Protein AF-A0A382T7Q9-F1 (afdb_monomer)

Secondary structure (DSSP, 8-state):
---STT-----SS----TT---S-S--------EEEEEETTEEEEEETTB-EEEEETTSTTGGGSPPEEPTTS-S-BSEEEE-TTT--EEEES-BSSTT-GGGB-TTEEEEPBTTBTT--S--TTS--EEEE-SSSSSEEEEEE-SSSEEEEESSEEEEEEE--TTSSEEEEEEEES---SSTBSEEEETTEEEEEETTEEEEESSSEEEE--TTHHHHHTTB-STTGGG-EEEEETTTTEEEEEE-BTT-SS--EEEEEETTT-BTTB--EEEE--TT---SEEE-SSSSSS-EEE---TT--

pLDDT: mean 87.69, std 15.53, range [29.36, 98.06]

Nearest PDB structures (foldseek):
  8zkk-assembly1_O  TM=8.196E-01  e=1.444E-11  Vibrio cholerae
  7z47-assembly1_G  TM=7.467E-01  e=9.820E-10  Escherichia phage vB_EcoP_SU10
  8zkm-assembly1_E  TM=7.929E-01  e=1.469E-08  Vibrio cholerae
  8ckb-assembly1_F001  TM=6.536E-01  e=1.449E-04  Bacteroides phage crAss001
  7peq-assembly1_AF  TM=6.019E-01  e=7.125E-03  Homo sapiens

Structure (mmCIF, N/CA/C/O backbone):
data_AF-A0A382T7Q9-F1
#
_entry.id   AF-A0A382T7Q9-F1
#
loop_
_atom_site.group_PDB
_atom_site.id
_atom_site.type_symbol
_atom_site.label_atom_id
_atom_site.label_alt_id
_atom_site.label_comp_id
_atom_site.label_asym_id
_atom_site.label_entity_id
_atom_site.label_seq_id
_atom_site.pdbx_PDB_ins_code
_atom_site.Cartn_x
_atom_site.Cartn_y
_atom_site.Cartn_z
_atom_site.occupancy
_atom_site.B_iso_or_equiv
_atom_site.auth_seq_id
_atom_site.auth_comp_id
_atom_site.auth_asym_id
_atom_site.auth_atom_id
_atom_site.pdbx_PDB_model_num
ATOM 1 N N . ALA A 1 1 ? -19.506 -16.195 6.759 1.00 44.28 1 ALA A N 1
ATOM 2 C CA . ALA A 1 1 ? -20.282 -17.072 5.857 1.00 44.28 1 ALA A CA 1
ATOM 3 C C . ALA A 1 1 ? -20.280 -18.499 6.410 1.00 44.28 1 ALA A C 1
ATOM 5 O O . ALA A 1 1 ? -19.303 -18.889 7.040 1.00 44.28 1 ALA A O 1
ATOM 6 N N . ALA A 1 2 ? -21.377 -19.249 6.265 1.00 29.36 2 ALA A N 1
ATOM 7 C CA . ALA A 1 2 ? -21.451 -20.651 6.687 1.00 29.36 2 ALA A CA 1
ATOM 8 C C . ALA A 1 2 ? -20.834 -21.541 5.597 1.00 29.36 2 ALA A C 1
ATOM 10 O O . ALA A 1 2 ? -21.208 -21.422 4.436 1.00 29.36 2 ALA A O 1
ATOM 11 N N . HIS A 1 3 ? -19.886 -22.406 5.957 1.00 46.94 3 HIS A N 1
ATOM 12 C CA . HIS A 1 3 ? -19.124 -23.218 5.003 1.00 46.94 3 HIS A CA 1
ATOM 13 C C . HIS A 1 3 ? -19.238 -24.710 5.338 1.00 46.94 3 HIS A C 1
ATOM 15 O O . HIS A 1 3 ? -18.299 -25.326 5.841 1.00 46.94 3 HIS A O 1
ATOM 21 N N . SER A 1 4 ? -20.412 -25.278 5.078 1.00 48.84 4 SER A N 1
ATOM 22 C CA . SER A 1 4 ? -20.582 -26.718 4.869 1.00 48.84 4 SER A CA 1
ATOM 23 C C . SER A 1 4 ? -20.385 -27.051 3.387 1.00 48.84 4 SER A C 1
ATOM 25 O O . SER A 1 4 ? -20.583 -26.182 2.536 1.00 48.84 4 SER A O 1
ATOM 27 N N . ASP A 1 5 ? -20.036 -28.299 3.067 1.00 32.56 5 ASP A N 1
ATOM 28 C CA . ASP A 1 5 ? -20.041 -28.788 1.683 1.00 32.56 5 ASP A CA 1
ATOM 29 C C . ASP A 1 5 ? -21.390 -28.473 1.014 1.00 32.56 5 ASP A C 1
ATOM 31 O O . ASP A 1 5 ? -22.455 -28.773 1.558 1.00 32.56 5 ASP A O 1
ATOM 35 N N . GLY A 1 6 ? -21.343 -27.803 -0.142 1.00 44.28 6 GLY A N 1
ATOM 36 C CA . GLY A 1 6 ? -22.526 -27.336 -0.875 1.00 44.28 6 GLY A CA 1
ATOM 37 C C . GLY A 1 6 ? -23.099 -25.981 -0.433 1.00 44.28 6 GLY A C 1
ATOM 38 O O . GLY A 1 6 ? -24.143 -25.582 -0.947 1.00 44.28 6 GLY A O 1
ATOM 39 N N . ALA A 1 7 ? -22.452 -25.256 0.487 1.00 39.00 7 ALA A N 1
ATOM 40 C CA . ALA A 1 7 ? -22.864 -23.900 0.842 1.00 39.00 7 ALA A CA 1
ATOM 41 C C . ALA A 1 7 ? -22.547 -22.898 -0.281 1.00 39.00 7 ALA A C 1
ATOM 43 O O . ALA A 1 7 ? -21.470 -22.921 -0.877 1.00 39.00 7 ALA A O 1
ATOM 44 N N . THR A 1 8 ? -23.497 -22.002 -0.549 1.00 44.91 8 THR A N 1
ATOM 45 C CA . THR A 1 8 ? -23.419 -20.986 -1.599 1.00 44.91 8 THR A CA 1
ATOM 46 C C . THR A 1 8 ? -22.210 -20.076 -1.394 1.00 44.91 8 THR A C 1
ATOM 48 O O . THR A 1 8 ? -22.192 -19.238 -0.493 1.00 44.91 8 THR A O 1
ATOM 51 N N . VAL A 1 9 ? -21.209 -20.217 -2.261 1.00 48.09 9 VAL A N 1
ATOM 52 C CA . VAL A 1 9 ? -20.194 -19.186 -2.481 1.00 48.09 9 VAL A CA 1
ATOM 53 C C . VAL A 1 9 ? -20.897 -18.061 -3.231 1.00 48.09 9 VAL A C 1
ATOM 55 O O . VAL A 1 9 ? -21.366 -18.266 -4.351 1.00 48.09 9 VAL A O 1
ATOM 58 N N . THR A 1 10 ? -21.027 -16.887 -2.617 1.00 45.25 10 THR A N 1
ATOM 59 C CA . THR A 1 10 ? -21.463 -15.683 -3.329 1.00 45.25 10 THR A CA 1
ATOM 60 C C . THR A 1 10 ? -20.382 -15.312 -4.334 1.00 45.25 10 THR A C 1
ATOM 62 O O . THR A 1 10 ? -19.413 -14.634 -4.006 1.00 45.25 10 THR A O 1
ATOM 65 N N . ASN A 1 11 ? -20.532 -15.819 -5.556 1.00 44.81 11 ASN A N 1
ATOM 66 C CA . ASN A 1 11 ? -19.873 -15.268 -6.724 1.00 44.81 11 ASN A CA 1
ATOM 67 C C . ASN A 1 11 ? -20.427 -13.847 -6.929 1.00 44.81 11 ASN A C 1
ATOM 69 O O . ASN A 1 11 ? -21.638 -13.640 -6.870 1.00 44.81 11 ASN A O 1
ATOM 73 N N . PHE A 1 12 ? -19.539 -12.875 -7.120 1.00 43.50 12 PHE A N 1
ATOM 74 C CA . PHE A 1 12 ? -19.863 -11.460 -7.325 1.00 43.50 12 PHE A CA 1
ATOM 75 C C . PHE A 1 12 ? -20.752 -11.219 -8.557 1.00 43.50 12 PHE A C 1
ATOM 77 O O . PHE A 1 12 ? -21.419 -10.186 -8.646 1.00 43.50 12 PHE A O 1
ATOM 84 N N . SER A 1 13 ? -20.797 -12.164 -9.502 1.00 48.62 13 SER A N 1
ATOM 85 C CA . SER A 1 13 ? -21.847 -12.195 -10.508 1.00 48.62 13 SER A CA 1
ATOM 86 C C . SER A 1 13 ? -23.112 -12.764 -9.868 1.00 48.62 13 SER A C 1
ATOM 88 O O . SER A 1 13 ? -23.306 -13.983 -9.821 1.00 48.62 13 SER A O 1
ATOM 90 N N . ASP A 1 14 ? -23.983 -11.884 -9.376 1.00 43.22 14 ASP A N 1
ATOM 91 C CA . ASP A 1 14 ? -25.366 -12.261 -9.112 1.00 43.22 14 ASP A CA 1
ATOM 92 C C . ASP A 1 14 ? -25.894 -13.040 -10.322 1.00 43.22 14 ASP A C 1
ATOM 94 O O . ASP A 1 14 ? -25.779 -12.608 -11.470 1.00 43.22 14 ASP A O 1
ATOM 98 N N . TYR A 1 15 ? -26.418 -14.226 -10.039 1.00 46.62 15 TYR A N 1
ATOM 99 C CA . TYR A 1 15 ? -27.032 -15.142 -10.984 1.00 46.62 15 TYR A CA 1
ATOM 100 C C . TYR A 1 15 ? -27.870 -14.404 -12.047 1.00 46.62 15 TYR A C 1
ATOM 102 O O . TYR A 1 15 ? -28.979 -13.944 -11.777 1.00 46.62 15 TYR A O 1
ATOM 110 N N . ALA A 1 16 ? -27.364 -14.338 -13.281 1.00 44.78 16 ALA A N 1
ATOM 111 C CA . ALA A 1 16 ? -28.186 -14.100 -14.458 1.00 44.78 16 ALA A CA 1
ATOM 112 C C . ALA A 1 16 ? -28.647 -15.470 -14.967 1.00 44.78 16 ALA A C 1
ATOM 114 O O . ALA A 1 16 ? -27.844 -16.272 -15.448 1.00 44.78 16 ALA A O 1
ATOM 115 N N . ALA A 1 17 ? -29.940 -15.771 -14.830 1.00 40.62 17 ALA A N 1
ATOM 116 C CA . ALA A 1 17 ? -30.518 -16.954 -15.457 1.00 40.62 17 ALA A CA 1
ATOM 117 C C . ALA A 1 17 ? -30.229 -16.945 -16.970 1.00 40.62 17 ALA A C 1
ATOM 119 O O . ALA A 1 17 ? -30.165 -15.882 -17.594 1.00 40.62 17 ALA A O 1
ATOM 120 N N . TRP A 1 18 ? -30.087 -18.132 -17.569 1.00 34.03 18 TRP A N 1
ATOM 121 C CA . TRP A 1 18 ? -29.866 -18.284 -19.009 1.00 34.03 18 TRP A CA 1
ATOM 122 C C . TRP A 1 18 ? -30.939 -17.509 -19.798 1.00 34.03 18 TRP A C 1
ATOM 124 O O . TRP A 1 18 ? -32.122 -17.843 -19.741 1.00 34.03 18 TRP A O 1
ATOM 134 N N . GLY A 1 19 ? -30.525 -16.444 -20.496 1.00 43.88 19 GLY A N 1
ATOM 135 C CA . GLY A 1 19 ? -31.406 -15.596 -21.308 1.00 43.88 19 GLY A CA 1
ATOM 136 C C . GLY A 1 19 ? -31.935 -14.308 -20.654 1.00 43.88 19 GLY A C 1
ATOM 137 O O . GLY A 1 19 ? -32.853 -13.710 -21.212 1.00 43.88 19 GLY A O 1
ATOM 138 N N . GLN A 1 20 ? -31.400 -13.854 -19.515 1.00 42.19 20 GLN A N 1
ATOM 139 C CA . GLN A 1 20 ? -31.709 -12.530 -18.943 1.00 42.19 20 GLN A CA 1
ATOM 140 C C . GLN A 1 20 ? -30.508 -11.578 -19.040 1.00 42.19 20 GLN A C 1
ATOM 142 O O . GLN A 1 20 ? -29.376 -11.970 -18.770 1.00 42.19 20 GLN A O 1
ATOM 147 N N . ALA A 1 21 ? -30.757 -10.319 -19.410 1.00 43.06 21 ALA A N 1
ATOM 148 C CA . ALA A 1 21 ? -29.753 -9.262 -19.319 1.00 43.06 21 ALA A CA 1
ATOM 149 C C . ALA A 1 21 ? -29.542 -8.885 -17.843 1.00 43.06 21 ALA A C 1
ATOM 151 O O . ALA A 1 21 ? -30.516 -8.679 -17.119 1.00 43.06 21 ALA A O 1
ATOM 152 N N . ALA A 1 22 ? -28.285 -8.801 -17.402 1.00 48.88 22 ALA A N 1
ATOM 153 C CA . ALA A 1 22 ? -27.948 -8.375 -16.047 1.00 48.88 22 ALA A CA 1
ATOM 154 C C . ALA A 1 22 ? -28.499 -6.962 -15.782 1.00 48.88 22 ALA A C 1
ATOM 156 O O . ALA A 1 22 ? -28.277 -6.042 -16.569 1.00 48.88 22 ALA A O 1
ATOM 157 N N . THR A 1 23 ? -29.222 -6.784 -14.676 1.00 50.00 23 THR A N 1
ATOM 158 C CA . THR A 1 23 ? -29.938 -5.541 -14.332 1.00 50.00 23 THR A CA 1
ATOM 159 C C . THR A 1 23 ? -29.019 -4.388 -13.914 1.00 50.00 23 THR A C 1
ATOM 161 O O . THR A 1 23 ? -29.495 -3.276 -13.702 1.00 50.00 23 THR A O 1
ATOM 164 N N . THR A 1 24 ? -27.711 -4.628 -13.802 1.00 47.66 24 THR A N 1
ATOM 165 C CA . THR A 1 24 ? -26.704 -3.621 -13.454 1.00 47.66 24 THR A CA 1
ATOM 166 C C . THR A 1 24 ? -25.466 -3.809 -14.326 1.00 47.66 24 THR A C 1
ATOM 168 O O . THR A 1 24 ? -24.663 -4.706 -14.083 1.00 47.66 24 THR A O 1
ATOM 171 N N . THR A 1 25 ? -25.296 -2.956 -15.332 1.00 41.12 25 THR A N 1
ATOM 172 C CA . THR A 1 25 ? -24.109 -2.905 -16.207 1.00 41.12 25 THR A CA 1
ATOM 173 C C . THR A 1 25 ? -22.884 -2.271 -15.533 1.00 41.12 25 THR A C 1
ATOM 175 O O . THR A 1 25 ? -21.859 -2.109 -16.183 1.00 41.12 25 THR A O 1
ATOM 178 N N . ASP A 1 26 ? -22.996 -1.906 -14.252 1.00 39.47 26 ASP A N 1
ATOM 179 C CA . ASP A 1 26 ? -22.079 -0.998 -13.551 1.00 39.47 26 ASP A CA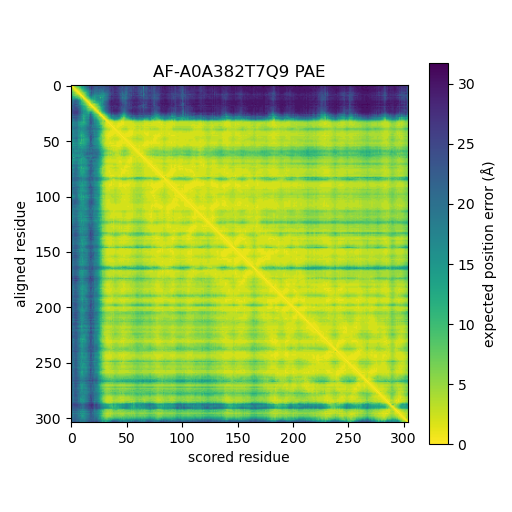 1
ATOM 180 C C . ASP A 1 26 ? -21.598 -1.576 -12.207 1.00 39.47 26 ASP A C 1
ATOM 182 O O . ASP A 1 26 ? -21.438 -0.873 -11.213 1.00 39.47 26 ASP A O 1
ATOM 186 N N . LYS A 1 27 ? -21.414 -2.901 -12.139 1.00 41.38 27 LYS A N 1
ATOM 187 C CA . LYS A 1 27 ? -20.666 -3.513 -11.036 1.00 41.38 27 LYS A CA 1
ATOM 188 C C . LYS A 1 27 ? -19.212 -3.638 -11.472 1.00 41.38 27 LYS A C 1
ATOM 190 O O . LYS A 1 27 ? -18.866 -4.543 -12.229 1.00 41.38 27 LYS A O 1
ATOM 195 N N . VAL A 1 28 ? -18.372 -2.715 -11.005 1.00 49.47 28 VAL A N 1
ATOM 196 C CA . VAL A 1 28 ? -16.916 -2.887 -11.040 1.00 49.47 28 VAL A CA 1
ATOM 197 C C . VAL A 1 28 ? -16.616 -4.130 -10.208 1.00 49.47 28 VAL A C 1
ATOM 199 O O . VAL A 1 28 ? -16.862 -4.134 -9.004 1.00 49.47 28 VAL A O 1
ATOM 202 N N . ALA A 1 29 ? -16.162 -5.208 -10.849 1.00 50.97 29 ALA A N 1
ATOM 203 C CA . ALA A 1 29 ? -15.668 -6.366 -10.121 1.00 50.97 29 ALA A CA 1
ATOM 204 C C . ALA A 1 29 ? -14.449 -5.907 -9.320 1.00 50.97 29 ALA A C 1
ATOM 206 O O . ALA A 1 29 ? -13.444 -5.472 -9.889 1.00 50.97 29 ALA A O 1
ATOM 207 N N . GLU A 1 30 ? -14.577 -5.926 -8.000 1.00 60.66 30 GLU A N 1
ATOM 208 C CA . GLU A 1 30 ? -13.489 -5.532 -7.124 1.00 60.66 30 GLU A CA 1
ATOM 209 C C . GLU A 1 30 ? -12.360 -6.557 -7.257 1.00 60.66 30 GLU A C 1
ATOM 211 O O . GLU A 1 30 ? -12.617 -7.763 -7.357 1.00 60.66 30 GLU A O 1
ATOM 216 N N . PRO A 1 31 ? -11.101 -6.104 -7.308 1.00 63.09 31 PRO A N 1
ATOM 217 C CA . PRO A 1 31 ? -9.982 -7.019 -7.416 1.00 63.09 31 PRO A CA 1
ATOM 218 C C . PRO A 1 31 ? -9.975 -7.894 -6.153 1.00 63.09 31 PRO A C 1
ATOM 220 O O . PRO A 1 31 ? -10.099 -7.378 -5.043 1.00 63.09 31 PRO A O 1
ATOM 223 N N . GLY A 1 32 ? -9.844 -9.216 -6.311 1.00 73.00 32 GLY A N 1
ATOM 224 C CA . GLY A 1 32 ? -9.833 -10.197 -5.214 1.00 73.00 32 GLY A CA 1
ATOM 225 C C . GLY A 1 32 ? -8.567 -10.134 -4.351 1.00 73.00 32 GLY A C 1
ATOM 226 O O . GLY A 1 32 ? -7.920 -11.152 -4.115 1.00 73.00 32 GLY A O 1
ATOM 227 N N . LEU A 1 33 ? -8.171 -8.931 -3.939 1.00 85.50 33 LEU A N 1
ATOM 228 C CA . LEU A 1 33 ? -6.966 -8.646 -3.180 1.00 85.50 33 LEU A CA 1
ATOM 229 C C . LEU A 1 33 ? -7.197 -8.889 -1.697 1.00 85.50 33 LEU A C 1
ATOM 231 O O . LEU A 1 33 ? -8.252 -8.585 -1.139 1.00 85.50 33 LEU A O 1
ATOM 235 N N . TRP A 1 34 ? -6.139 -9.358 -1.055 1.00 91.25 34 TRP A N 1
ATOM 236 C CA . TRP A 1 34 ? -6.074 -9.537 0.382 1.00 91.25 34 TRP A CA 1
ATOM 237 C C . TRP A 1 34 ? -4.933 -8.698 0.943 1.00 91.25 34 TRP A C 1
ATOM 239 O O . TRP A 1 34 ? -3.918 -8.490 0.277 1.00 91.25 34 TRP A O 1
ATOM 249 N N . SER A 1 35 ? -5.104 -8.208 2.164 1.00 93.19 35 SER A N 1
ATOM 250 C CA . SER A 1 35 ? -3.989 -7.779 3.006 1.00 93.19 35 SER A CA 1
ATOM 251 C C . SER A 1 35 ? -3.873 -8.763 4.158 1.00 93.19 35 SER A C 1
ATOM 253 O O . SER A 1 35 ? -4.889 -9.197 4.702 1.00 93.19 35 SER A O 1
ATOM 255 N N . LEU A 1 36 ? -2.647 -9.160 4.479 1.00 93.75 36 LEU A N 1
ATOM 256 C CA . LEU A 1 36 ? -2.342 -10.116 5.533 1.00 93.75 36 LEU A CA 1
ATOM 257 C C . LEU A 1 36 ? -1.244 -9.521 6.403 1.00 93.75 36 LEU A C 1
ATOM 259 O O . LEU A 1 36 ? -0.246 -9.021 5.880 1.00 93.75 36 LEU A O 1
ATOM 263 N N . ASP A 1 37 ? -1.430 -9.596 7.713 1.00 94.81 37 ASP A N 1
ATOM 264 C CA . ASP A 1 37 ? -0.450 -9.145 8.695 1.00 94.81 37 ASP A CA 1
ATOM 265 C C . ASP A 1 37 ? -0.582 -9.963 9.984 1.00 94.81 37 ASP A C 1
ATOM 267 O O . ASP A 1 37 ? -1.602 -10.614 10.205 1.00 94.81 37 ASP A O 1
ATOM 271 N N . ASN A 1 38 ? 0.436 -9.944 10.838 1.00 93.12 38 ASN A N 1
ATOM 272 C CA . ASN A 1 38 ? 0.449 -10.719 12.076 1.00 93.12 38 ASN A CA 1
ATOM 273 C C . ASN A 1 38 ? 0.388 -9.804 13.301 1.00 93.12 38 ASN A C 1
ATOM 275 O O . ASN A 1 38 ? 1.217 -8.911 13.473 1.00 93.12 38 ASN A O 1
ATOM 279 N N . LEU A 1 39 ? -0.533 -10.102 14.217 1.00 92.94 39 LEU A N 1
ATOM 280 C CA . LEU A 1 39 ? -0.550 -9.555 15.569 1.00 92.94 39 LEU A CA 1
ATOM 281 C C . LEU A 1 39 ? -0.055 -10.632 16.542 1.00 92.94 39 LEU A C 1
ATOM 283 O O . LEU A 1 39 ? -0.828 -11.398 17.114 1.00 92.94 39 LEU A O 1
ATOM 287 N N . GLY A 1 40 ? 1.266 -10.719 16.715 1.00 91.06 40 GLY A N 1
ATOM 288 C CA . GLY A 1 40 ? 1.870 -11.840 17.439 1.00 91.06 40 GLY A CA 1
ATOM 289 C C . GLY A 1 40 ? 1.720 -13.144 16.652 1.00 91.06 40 GLY A C 1
ATOM 290 O O . GLY A 1 40 ? 2.233 -13.240 15.540 1.00 91.06 40 GLY A O 1
ATOM 291 N N . SER A 1 41 ? 1.051 -14.138 17.236 1.00 91.44 41 SER A N 1
ATOM 292 C CA . SER A 1 41 ? 0.711 -15.428 16.613 1.00 91.44 41 SER A CA 1
ATOM 293 C C . SER A 1 41 ? -0.647 -15.426 15.901 1.00 91.44 41 SER A C 1
ATOM 295 O O . SER A 1 41 ? -0.958 -16.373 15.178 1.00 91.44 41 SER A O 1
ATOM 297 N N . THR A 1 42 ? -1.442 -14.365 16.056 1.00 93.44 42 THR A N 1
ATOM 298 C CA . THR A 1 42 ? -2.728 -14.219 15.372 1.00 93.44 42 THR A CA 1
ATOM 299 C C . THR A 1 42 ? -2.516 -13.634 13.981 1.00 93.44 42 THR A C 1
ATOM 301 O O . THR A 1 42 ? -2.010 -12.518 13.835 1.00 93.44 42 THR A O 1
ATOM 304 N N . LEU A 1 43 ? -2.941 -14.366 12.954 1.00 94.88 43 LEU A N 1
ATOM 305 C CA . LEU A 1 43 ? -3.049 -13.850 11.596 1.00 94.88 43 LEU A CA 1
ATOM 306 C C . LEU A 1 43 ? -4.254 -12.917 11.513 1.00 94.88 43 LEU A C 1
ATOM 308 O O . LEU A 1 43 ? -5.367 -13.309 11.856 1.00 94.88 43 LEU A O 1
ATOM 312 N N . ILE A 1 44 ? -4.039 -11.724 10.978 1.00 96.69 44 ILE A N 1
ATOM 313 C CA . ILE A 1 44 ? -5.084 -10.790 10.585 1.00 96.69 44 ILE A CA 1
ATOM 314 C C . ILE A 1 44 ? -5.172 -10.811 9.057 1.00 96.69 44 ILE A C 1
ATOM 316 O O . ILE A 1 44 ? -4.155 -10.729 8.366 1.00 96.69 44 ILE A O 1
ATOM 320 N N . ALA A 1 45 ? -6.383 -10.934 8.518 1.00 95.81 45 ALA A N 1
ATOM 321 C CA . ALA A 1 45 ? -6.630 -11.021 7.082 1.00 95.81 45 ALA A CA 1
ATOM 322 C C . ALA A 1 45 ? -7.793 -10.109 6.676 1.00 95.81 45 ALA A C 1
ATOM 324 O O . ALA A 1 45 ? -8.921 -10.300 7.120 1.00 95.81 45 ALA A O 1
ATOM 325 N N . LEU A 1 46 ? -7.535 -9.134 5.807 1.00 95.44 46 LEU A N 1
ATOM 326 C CA . LEU A 1 46 ? -8.550 -8.243 5.249 1.00 95.44 46 LEU A CA 1
ATOM 327 C C . LEU A 1 46 ? -8.796 -8.591 3.786 1.00 95.44 46 LEU A C 1
ATOM 329 O O . LEU A 1 46 ? -7.860 -8.645 2.986 1.00 95.44 46 LEU A O 1
ATOM 333 N N . ILE A 1 47 ? -10.070 -8.730 3.436 1.00 91.25 47 ILE A N 1
ATOM 334 C CA . ILE A 1 47 ? -10.527 -8.747 2.047 1.00 91.25 47 ILE A CA 1
ATOM 335 C C . ILE A 1 47 ? -10.669 -7.297 1.587 1.00 91.25 47 ILE A C 1
ATOM 337 O O . ILE A 1 47 ? -11.260 -6.488 2.299 1.00 91.25 47 ILE A O 1
ATOM 341 N N . PHE A 1 48 ? -10.136 -6.954 0.415 1.00 91.44 48 PHE A N 1
ATOM 342 C CA . PHE A 1 48 ? -10.288 -5.613 -0.152 1.00 91.44 48 PHE A CA 1
ATOM 343 C C . PHE A 1 48 ? -11.769 -5.214 -0.246 1.00 91.44 48 PHE A C 1
ATOM 345 O O . PHE A 1 48 ? -12.579 -5.991 -0.742 1.00 91.44 48 PHE A O 1
ATOM 352 N N . ASN A 1 49 ? -12.108 -4.022 0.259 1.00 91.81 49 ASN A N 1
ATOM 353 C CA . ASN A 1 49 ? -13.481 -3.519 0.414 1.00 91.81 49 ASN A CA 1
ATOM 354 C C . ASN A 1 49 ? -14.411 -4.422 1.247 1.00 91.81 49 ASN A C 1
ATOM 356 O O . ASN A 1 49 ? -15.631 -4.289 1.205 1.00 91.81 49 ASN A O 1
ATOM 360 N N . GLY A 1 50 ? -13.839 -5.310 2.060 1.00 91.62 50 GLY A N 1
ATOM 361 C CA . GLY A 1 50 ? -14.570 -6.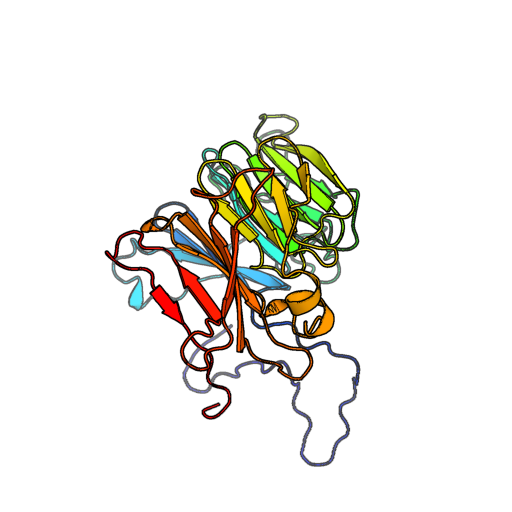250 2.896 1.00 91.62 50 GLY A CA 1
ATOM 362 C C . GLY A 1 50 ? -14.197 -6.158 4.370 1.00 91.62 50 GLY A C 1
ATOM 363 O O . GLY A 1 50 ? -13.572 -5.201 4.832 1.00 91.62 50 GLY A O 1
ATOM 364 N N . ALA A 1 51 ? -14.617 -7.183 5.110 1.00 92.56 51 ALA A N 1
ATOM 365 C CA . ALA A 1 51 ? -14.370 -7.302 6.538 1.00 92.56 51 ALA A CA 1
ATOM 366 C C . ALA A 1 51 ? -12.972 -7.861 6.828 1.00 92.56 51 ALA A C 1
ATOM 368 O O . ALA A 1 51 ? -12.369 -8.561 6.006 1.00 92.56 51 ALA A O 1
ATOM 369 N N . VAL A 1 52 ? -12.495 -7.587 8.040 1.00 95.69 52 VAL A N 1
ATOM 370 C CA . VAL A 1 52 ? -11.249 -8.131 8.575 1.00 95.69 52 VAL A CA 1
ATOM 371 C C . VAL A 1 52 ? -11.512 -9.366 9.442 1.00 95.69 52 VAL A C 1
ATOM 373 O O . VAL A 1 52 ? -12.472 -9.428 10.214 1.00 95.69 52 VAL A O 1
ATOM 376 N N . PHE A 1 53 ? -10.650 -10.365 9.291 1.00 95.88 53 PHE A N 1
ATOM 377 C CA . PHE A 1 53 ? -10.710 -11.658 9.953 1.00 95.88 53 PHE A CA 1
ATOM 378 C C . PHE A 1 53 ? -9.471 -11.876 10.819 1.00 95.88 53 PHE A C 1
ATOM 380 O O . PHE A 1 53 ? -8.395 -11.370 10.505 1.00 95.88 53 PHE A O 1
ATOM 387 N N . GLU A 1 54 ? -9.619 -12.682 11.861 1.00 95.25 54 GLU A N 1
ATOM 388 C CA . GLU A 1 54 ? -8.535 -13.179 12.702 1.00 95.25 54 GLU A CA 1
ATOM 389 C C . GLU A 1 54 ? -8.476 -14.710 12.677 1.00 95.25 54 GLU A C 1
ATOM 391 O O . GLU A 1 54 ? -9.502 -15.391 12.573 1.00 95.25 54 GLU A O 1
ATOM 396 N N . TRP A 1 55 ? -7.266 -15.255 12.774 1.00 95.12 55 TRP A N 1
ATOM 397 C CA . TRP A 1 55 ? -7.010 -16.680 12.947 1.00 95.12 55 TRP A CA 1
ATOM 398 C C . TRP A 1 55 ? -5.845 -16.889 13.912 1.00 95.12 55 TRP A C 1
ATOM 400 O O . TRP A 1 55 ? -4.732 -16.433 13.660 1.00 95.12 55 TRP A O 1
ATOM 410 N N . ASP A 1 56 ? -6.112 -17.573 15.020 1.00 92.88 56 ASP A N 1
ATOM 411 C CA . ASP A 1 56 ? -5.130 -17.837 16.070 1.00 92.88 56 ASP A CA 1
ATOM 412 C C . ASP A 1 56 ? -4.350 -19.128 15.775 1.00 92.88 56 ASP A C 1
ATOM 414 O O . ASP A 1 56 ? -4.907 -20.233 15.793 1.00 92.88 56 ASP A O 1
ATOM 418 N N . ALA A 1 57 ? -3.051 -18.978 15.505 1.00 90.62 57 ALA A N 1
ATOM 419 C CA . ALA A 1 57 ? -2.155 -20.090 15.211 1.00 90.62 57 ALA A CA 1
ATOM 420 C C . ALA A 1 57 ? -1.734 -20.892 16.458 1.00 90.62 57 ALA A C 1
ATOM 422 O O . ALA A 1 57 ? -1.255 -22.018 16.309 1.00 90.62 57 ALA A O 1
ATOM 423 N N . ASP A 1 58 ? -1.913 -20.353 17.671 1.00 93.50 58 ASP A N 1
ATOM 424 C CA . ASP A 1 58 ? -1.538 -21.017 18.927 1.00 93.50 58 ASP A CA 1
ATOM 425 C C . ASP A 1 58 ? -2.613 -22.001 19.422 1.00 93.50 58 ASP A C 1
ATOM 427 O O . ASP A 1 58 ? -2.379 -22.784 20.352 1.00 93.50 58 ASP A O 1
ATOM 431 N N . LEU A 1 59 ? -3.794 -22.015 18.793 1.00 90.00 59 LEU A N 1
ATOM 432 C CA . LEU A 1 59 ? -4.835 -22.990 19.102 1.00 90.00 59 LEU A CA 1
ATOM 433 C C . LEU A 1 59 ? -4.350 -24.418 18.821 1.00 90.00 59 LEU A C 1
ATOM 435 O O . LEU A 1 59 ? -3.879 -24.750 17.734 1.00 90.00 59 LEU A O 1
ATOM 439 N N . SER A 1 60 ? -4.576 -25.326 19.777 1.00 92.56 60 SER A N 1
ATOM 440 C CA . SER A 1 60 ? -4.220 -26.752 19.630 1.00 92.56 60 SER A CA 1
ATOM 441 C C . SER A 1 60 ? -4.858 -27.442 18.409 1.00 92.56 60 SER A C 1
ATOM 443 O O . SER A 1 60 ? -4.371 -28.473 17.954 1.00 92.56 60 SER A O 1
ATOM 445 N N . ASN A 1 61 ? -5.936 -26.863 17.881 1.00 88.94 61 ASN A N 1
ATOM 446 C CA . ASN A 1 61 ? -6.698 -27.291 16.713 1.00 88.94 61 ASN A CA 1
ATOM 447 C C . ASN A 1 61 ? -6.782 -26.172 15.652 1.00 88.94 61 ASN A C 1
ATOM 449 O O . ASN A 1 61 ? -7.802 -26.043 14.973 1.00 88.94 61 ASN A O 1
ATOM 453 N N . ALA A 1 62 ? -5.742 -25.337 15.523 1.00 83.88 62 ALA A N 1
ATOM 454 C CA . ALA A 1 62 ? -5.725 -24.189 14.611 1.00 83.88 62 ALA A CA 1
ATOM 455 C C . ALA A 1 62 ? -6.065 -24.569 13.156 1.00 83.88 62 ALA A C 1
ATOM 457 O O . ALA A 1 62 ? -6.828 -23.869 12.500 1.00 83.88 62 ALA A O 1
ATOM 458 N N . VAL A 1 63 ? -5.580 -25.718 12.666 1.00 86.31 63 VAL A N 1
ATOM 459 C CA . VAL A 1 63 ? -5.855 -26.205 11.295 1.00 86.31 63 VAL A CA 1
ATOM 460 C C . VAL A 1 63 ? -7.305 -26.649 11.065 1.00 86.31 63 VAL A C 1
ATOM 462 O O . VAL A 1 63 ? -7.762 -26.665 9.926 1.00 86.31 63 VAL A O 1
ATOM 465 N N . ASP A 1 64 ? -8.036 -26.971 12.135 1.00 86.44 64 ASP A N 1
ATOM 466 C CA . ASP A 1 64 ? -9.459 -27.330 12.090 1.00 86.44 64 ASP A CA 1
ATOM 467 C C . ASP A 1 64 ? -10.367 -26.129 12.414 1.00 86.44 64 ASP A C 1
ATOM 469 O O . ASP A 1 64 ? -11.586 -26.184 12.229 1.00 86.44 64 ASP A O 1
ATOM 473 N N . THR A 1 65 ? -9.781 -25.033 12.905 1.00 83.94 65 THR A N 1
ATOM 474 C CA . THR A 1 65 ? -10.493 -23.821 13.311 1.00 83.94 65 THR A CA 1
ATOM 475 C C . THR A 1 65 ? -10.379 -22.775 12.213 1.00 83.94 65 THR A C 1
ATOM 477 O O . THR A 1 65 ? -9.291 -22.370 11.814 1.00 83.94 65 THR A O 1
ATOM 480 N N . ARG A 1 66 ? -11.522 -22.329 11.693 1.00 84.75 66 ARG A N 1
ATOM 481 C CA . ARG A 1 66 ? -11.568 -21.317 10.632 1.00 84.75 66 ARG A CA 1
ATOM 482 C C . ARG A 1 66 ? -11.322 -19.921 11.199 1.00 84.75 66 ARG A C 1
ATOM 484 O O . ARG A 1 66 ? -11.701 -19.648 12.333 1.00 84.75 66 ARG A O 1
ATOM 491 N N . ALA A 1 67 ? -10.783 -19.039 10.360 1.00 89.44 67 ALA A N 1
ATOM 492 C CA . ALA A 1 67 ? -10.725 -17.612 10.650 1.00 89.44 67 ALA A CA 1
ATOM 493 C C . ALA A 1 67 ? -12.134 -17.036 10.884 1.00 89.44 67 ALA A C 1
ATOM 495 O O . ALA A 1 67 ? -13.096 -17.416 10.203 1.00 89.44 67 ALA A O 1
ATOM 496 N N . THR A 1 68 ? -12.253 -16.103 11.822 1.00 92.00 68 THR A N 1
ATOM 497 C CA . THR A 1 68 ? -13.511 -15.439 12.189 1.00 92.00 68 THR A CA 1
ATOM 498 C C . THR A 1 68 ? -13.413 -13.940 11.973 1.00 92.00 68 THR A C 1
ATOM 500 O O . THR A 1 68 ? -12.330 -13.379 12.047 1.00 92.00 68 THR A O 1
ATOM 503 N N . ILE A 1 69 ? -14.537 -13.276 11.689 1.00 92.31 69 ILE A N 1
ATOM 504 C CA . ILE A 1 69 ? -14.568 -11.809 11.591 1.00 92.31 69 ILE A CA 1
ATOM 505 C C . ILE A 1 69 ? -14.232 -11.223 12.964 1.00 92.31 69 ILE A C 1
ATOM 507 O O . ILE A 1 69 ? -14.795 -11.672 13.965 1.00 92.31 69 ILE A O 1
ATOM 511 N N . ILE A 1 70 ? -13.363 -10.214 12.997 1.00 94.88 70 ILE A N 1
ATOM 512 C CA . ILE A 1 70 ? -13.010 -9.516 14.234 1.00 94.88 70 ILE A CA 1
ATOM 513 C C . ILE A 1 70 ? -14.238 -8.762 14.744 1.00 94.88 70 ILE A C 1
ATOM 515 O O . ILE A 1 70 ? -14.814 -7.918 14.053 1.00 94.88 70 ILE A O 1
ATOM 519 N N . SER A 1 71 ? -14.659 -9.068 15.968 1.00 93.44 71 SER A N 1
ATOM 520 C CA . SER A 1 71 ? -15.829 -8.431 16.573 1.00 93.44 71 SER A CA 1
ATOM 521 C C . SER A 1 71 ? -15.613 -6.927 16.739 1.00 93.44 71 SER A C 1
ATOM 523 O O . SER A 1 71 ? -14.580 -6.498 17.238 1.00 93.44 71 SER A O 1
ATOM 525 N N . GLY A 1 72 ? -16.610 -6.121 16.366 1.00 92.75 72 GLY A N 1
ATOM 526 C CA . GLY A 1 72 ? -16.566 -4.663 16.525 1.00 92.75 72 GLY A CA 1
ATOM 527 C C . GLY A 1 72 ? -15.706 -3.924 15.495 1.00 92.75 72 GLY A C 1
ATOM 528 O O . GLY A 1 72 ? -15.720 -2.694 15.494 1.00 92.75 72 GLY A O 1
ATOM 529 N N . ALA A 1 73 ? -15.004 -4.636 14.608 1.00 96.00 73 ALA A N 1
ATOM 530 C CA . ALA A 1 73 ? -14.253 -4.025 13.520 1.00 96.00 73 ALA A CA 1
ATOM 531 C C . ALA A 1 73 ? -15.176 -3.539 12.383 1.00 96.00 73 ALA A C 1
ATOM 533 O O . ALA A 1 73 ? -16.253 -4.109 12.175 1.00 96.00 73 ALA A O 1
ATOM 534 N N . PRO A 1 74 ? -14.769 -2.502 11.625 1.00 96.44 74 PRO A N 1
ATOM 535 C CA . PRO A 1 74 ? -15.414 -2.128 10.368 1.00 96.44 74 PRO A CA 1
ATOM 536 C C . PRO A 1 74 ? -15.588 -3.301 9.397 1.00 96.44 74 PRO A C 1
ATOM 538 O O . PRO A 1 74 ? -14.758 -4.211 9.335 1.00 96.44 74 PRO A O 1
ATOM 541 N N . THR A 1 75 ? -16.666 -3.260 8.613 1.00 95.19 75 THR A N 1
ATOM 542 C CA . THR A 1 75 ? -17.048 -4.352 7.701 1.00 95.19 75 THR A CA 1
ATOM 543 C C . THR A 1 75 ? -16.681 -4.122 6.236 1.00 95.19 75 THR A C 1
ATOM 545 O O . THR A 1 75 ? -16.822 -5.042 5.431 1.00 95.19 75 THR A O 1
ATOM 548 N N . ALA A 1 76 ? -16.174 -2.935 5.905 1.00 94.69 76 ALA A N 1
ATOM 549 C CA . ALA A 1 76 ? -15.608 -2.577 4.612 1.00 94.69 76 ALA A CA 1
ATOM 550 C C . ALA A 1 76 ? -14.353 -1.715 4.808 1.00 94.69 76 ALA A C 1
ATOM 552 O O . ALA A 1 76 ? -14.391 -0.644 5.425 1.00 94.69 76 ALA A O 1
ATOM 553 N N . SER A 1 77 ? -13.215 -2.193 4.310 1.00 96.19 77 SER A N 1
ATOM 554 C CA . SER A 1 77 ? -11.934 -1.477 4.325 1.00 96.19 77 SER A CA 1
ATOM 555 C C . SER A 1 77 ? -11.085 -1.847 3.112 1.00 96.19 77 SER A C 1
ATOM 557 O O . SER A 1 77 ? -11.081 -2.993 2.669 1.00 96.19 77 SER A O 1
ATOM 559 N N . ARG A 1 78 ? -10.334 -0.889 2.567 1.00 94.56 78 ARG A N 1
ATOM 560 C CA . ARG A 1 78 ? -9.495 -1.093 1.369 1.00 94.56 78 ARG A CA 1
ATOM 561 C C . ARG A 1 78 ? -8.175 -1.777 1.701 1.00 94.56 78 ARG A C 1
ATOM 563 O O . ARG A 1 78 ? -7.678 -2.635 0.964 1.00 94.56 78 ARG A O 1
ATOM 570 N N . ASP A 1 79 ? -7.572 -1.363 2.805 1.00 96.06 79 ASP A N 1
ATOM 571 C CA . ASP A 1 79 ? -6.302 -1.902 3.259 1.00 96.06 79 ASP A CA 1
ATOM 572 C C . ASP A 1 79 ? -6.207 -1.922 4.780 1.00 96.06 79 ASP A C 1
ATOM 574 O O . ASP A 1 79 ? -6.975 -1.256 5.474 1.00 96.06 79 ASP A O 1
ATOM 578 N N . MET A 1 80 ? -5.255 -2.696 5.287 1.00 96.38 80 MET A N 1
ATOM 579 C CA . MET A 1 80 ? -4.951 -2.762 6.706 1.00 96.38 80 MET A CA 1
ATOM 580 C C . MET A 1 80 ? -3.459 -2.909 6.942 1.00 96.38 80 MET A C 1
ATOM 582 O O . MET A 1 80 ? -2.724 -3.365 6.064 1.00 96.38 80 MET A O 1
ATOM 586 N N . LEU A 1 81 ? -3.053 -2.586 8.163 1.00 96.31 81 LEU A N 1
ATOM 587 C CA . LEU A 1 81 ? -1.727 -2.869 8.685 1.00 96.31 81 LEU A CA 1
ATOM 588 C C . LEU A 1 81 ? -1.769 -2.896 10.216 1.00 96.31 81 LEU A C 1
ATOM 590 O O . LEU A 1 81 ? -2.490 -2.107 10.834 1.00 96.31 81 LEU A O 1
ATOM 594 N N . VAL A 1 82 ? -0.979 -3.771 10.832 1.00 96.25 82 VAL A N 1
ATOM 595 C CA . VAL A 1 82 ? -0.746 -3.774 12.278 1.00 96.25 82 VAL A CA 1
ATOM 596 C C . VAL A 1 82 ? 0.414 -2.830 12.583 1.00 96.25 82 VAL A C 1
ATOM 598 O O . VAL A 1 82 ? 1.528 -2.995 12.085 1.00 96.25 82 VAL A O 1
ATOM 601 N N . SER A 1 83 ? 0.171 -1.799 13.392 1.00 94.62 83 SER A N 1
ATOM 602 C CA . SER A 1 83 ? 1.220 -0.853 13.764 1.00 94.62 83 SER A CA 1
ATOM 603 C C . SER A 1 83 ? 2.250 -1.509 14.684 1.00 94.62 83 SER A C 1
ATOM 605 O O . SER A 1 83 ? 1.930 -2.279 15.592 1.00 94.62 83 SER A O 1
ATOM 607 N N . THR A 1 84 ? 3.520 -1.161 14.493 1.00 88.06 84 THR A N 1
ATOM 608 C CA . THR A 1 84 ? 4.602 -1.575 15.390 1.00 88.06 84 THR A CA 1
ATOM 609 C C . THR A 1 84 ? 5.407 -0.353 15.824 1.00 88.06 84 THR A C 1
ATOM 611 O O . THR A 1 84 ? 5.708 0.489 14.973 1.00 88.06 84 THR A O 1
ATOM 614 N N . PRO A 1 85 ? 5.821 -0.252 17.100 1.00 86.19 85 PRO A N 1
ATOM 615 C CA . PRO A 1 85 ? 5.689 -1.259 18.160 1.00 86.19 85 PRO A CA 1
ATOM 616 C C . PRO A 1 85 ? 4.370 -1.196 18.951 1.00 86.19 85 PRO A C 1
ATOM 618 O O . PRO A 1 85 ? 4.177 -2.002 19.852 1.00 86.19 85 PRO A O 1
ATOM 621 N N . ASP A 1 86 ? 3.489 -0.237 18.670 1.00 89.88 86 ASP A N 1
ATOM 622 C CA . ASP A 1 86 ? 2.332 0.081 19.513 1.00 89.88 86 ASP A CA 1
ATOM 623 C C . ASP A 1 86 ? 1.110 -0.839 19.333 1.00 89.88 86 ASP A C 1
ATOM 625 O O . ASP A 1 86 ? 0.209 -0.759 20.163 1.00 89.88 86 ASP A O 1
ATOM 629 N N . ARG A 1 87 ? 1.088 -1.724 18.325 1.00 94.06 87 ARG A N 1
ATOM 630 C CA . ARG A 1 87 ? 0.133 -2.843 18.188 1.00 94.06 87 ARG A CA 1
ATOM 631 C C . ARG A 1 87 ? -1.343 -2.423 18.150 1.00 94.06 87 ARG A C 1
ATOM 633 O O . ARG A 1 87 ? -2.195 -3.016 18.810 1.00 94.06 87 ARG A O 1
ATOM 640 N N . HIS A 1 88 ? -1.645 -1.408 17.346 1.00 96.44 88 HIS A N 1
ATOM 641 C CA . HIS A 1 88 ? -3.002 -1.081 16.902 1.00 96.44 88 HIS A CA 1
ATOM 642 C C . HIS A 1 88 ? -3.251 -1.754 15.548 1.00 96.44 88 HIS A C 1
ATOM 644 O O . HIS A 1 88 ? -2.361 -1.788 14.696 1.00 96.44 88 HIS A O 1
ATOM 650 N N . LEU A 1 89 ? -4.466 -2.241 15.304 1.00 97.31 89 LEU A N 1
ATOM 651 C CA . LEU A 1 89 ? -4.877 -2.608 13.952 1.00 97.31 89 LEU A CA 1
ATOM 652 C C . LEU A 1 89 ? -5.416 -1.359 13.256 1.00 97.31 89 LEU A C 1
ATOM 654 O O . LEU A 1 89 ? -6.390 -0.762 13.713 1.00 97.31 89 LEU A O 1
ATOM 658 N N . VAL A 1 90 ? -4.772 -0.951 12.164 1.00 97.88 90 VAL A N 1
ATOM 659 C CA . VAL A 1 90 ? -5.146 0.230 11.381 1.00 97.88 90 VAL A CA 1
ATOM 660 C C . VAL A 1 90 ? -5.845 -0.216 10.104 1.00 97.88 90 VAL A C 1
ATOM 662 O O . VAL A 1 90 ? -5.306 -1.025 9.352 1.00 97.88 90 VAL A O 1
ATOM 665 N N . LEU A 1 91 ? -7.026 0.339 9.847 1.00 98.06 91 LEU A N 1
ATOM 666 C CA . LEU A 1 91 ? -7.806 0.152 8.628 1.00 98.06 91 LEU A CA 1
ATOM 667 C C . LEU A 1 91 ? -7.838 1.447 7.822 1.00 98.06 91 LEU A C 1
ATOM 669 O O . LEU A 1 91 ? -8.055 2.539 8.360 1.00 98.06 91 LEU A O 1
ATOM 673 N N . PHE A 1 92 ? -7.647 1.308 6.516 1.00 97.75 92 PHE A N 1
ATOM 674 C CA . PHE A 1 92 ? -7.559 2.404 5.562 1.00 97.75 92 PHE A CA 1
ATOM 675 C C . PHE A 1 92 ? -8.699 2.340 4.546 1.00 97.75 92 PHE A C 1
ATOM 677 O O . PHE A 1 92 ? -9.056 1.264 4.061 1.00 97.75 92 PHE A O 1
ATOM 684 N N . GLY A 1 93 ? -9.245 3.506 4.197 1.00 97.00 93 GLY A N 1
ATOM 685 C CA . GLY A 1 93 ? -10.408 3.621 3.321 1.00 97.00 93 GLY A CA 1
ATOM 686 C C . GLY A 1 93 ? -11.615 2.893 3.902 1.00 97.00 93 GLY A C 1
ATOM 687 O O . GLY A 1 93 ? -12.166 2.001 3.261 1.00 97.00 93 GLY A O 1
ATOM 688 N N . THR A 1 94 ? -11.931 3.191 5.161 1.00 97.69 94 THR A N 1
ATOM 689 C CA . THR A 1 94 ? -12.896 2.443 5.975 1.00 97.69 94 THR A CA 1
ATOM 690 C C . THR A 1 94 ? -14.167 3.242 6.259 1.00 97.69 94 THR A C 1
ATOM 692 O O . THR A 1 94 ? -14.268 4.440 6.007 1.00 97.69 94 THR A O 1
ATOM 695 N N . GLU A 1 95 ? -15.158 2.561 6.818 1.00 97.00 95 GLU A N 1
ATOM 696 C CA . GLU A 1 95 ? -16.428 3.122 7.269 1.00 97.00 95 GLU A CA 1
ATOM 697 C C . GLU A 1 95 ? -16.274 4.246 8.311 1.00 97.00 95 GLU A C 1
ATOM 699 O O . GLU A 1 95 ? -15.567 4.128 9.327 1.00 97.00 95 GLU A O 1
ATOM 704 N N . THR A 1 96 ? -17.026 5.329 8.105 1.00 96.62 96 THR A N 1
ATOM 705 C CA . THR A 1 96 ? -17.197 6.381 9.119 1.00 96.62 96 THR A CA 1
ATOM 706 C C . THR A 1 96 ? -18.112 5.925 10.260 1.00 96.62 96 THR A C 1
ATOM 708 O O . THR A 1 96 ? -17.900 6.336 11.404 1.00 96.62 96 THR A O 1
ATOM 711 N N . THR A 1 97 ? -19.047 5.005 9.991 1.00 96.50 97 THR A N 1
ATOM 712 C CA . THR A 1 97 ? -19.886 4.325 10.990 1.00 96.50 97 THR A CA 1
ATOM 713 C C . THR A 1 97 ? -19.637 2.819 10.939 1.00 96.50 97 THR A C 1
ATOM 715 O O . THR A 1 97 ? -19.902 2.183 9.928 1.00 96.50 97 THR A O 1
ATOM 718 N N . ILE A 1 98 ? -19.130 2.245 12.034 1.00 95.44 98 ILE A N 1
ATOM 719 C CA . ILE A 1 98 ? -18.768 0.820 12.112 1.00 95.44 98 ILE A CA 1
ATOM 720 C C . ILE A 1 98 ? -19.989 -0.064 11.820 1.00 95.44 98 ILE A C 1
ATOM 722 O O . ILE A 1 98 ? -21.028 0.085 12.465 1.00 95.44 98 ILE A O 1
ATOM 726 N N . GLY A 1 99 ? -19.832 -1.011 10.896 1.00 93.62 99 GLY A N 1
ATOM 727 C CA . GLY A 1 99 ? -20.859 -1.980 10.515 1.00 93.62 99 GLY A CA 1
ATOM 728 C C . GLY A 1 99 ? -21.836 -1.467 9.455 1.00 93.62 99 GLY A C 1
ATOM 729 O O . GLY A 1 99 ? -22.788 -2.174 9.123 1.00 93.62 99 GLY A O 1
ATOM 730 N N . ASP A 1 100 ? -21.624 -0.255 8.932 1.00 94.81 100 ASP A N 1
ATOM 731 C CA . ASP A 1 100 ? -22.397 0.310 7.827 1.00 94.81 100 ASP A CA 1
ATOM 732 C C . ASP A 1 100 ? -21.497 0.564 6.613 1.00 94.81 100 ASP A C 1
ATOM 734 O O . ASP A 1 100 ? -20.890 1.631 6.458 1.00 94.81 100 ASP A O 1
ATOM 738 N N . THR A 1 101 ? -21.464 -0.426 5.721 1.00 92.56 101 THR A N 1
ATOM 739 C CA . THR A 1 101 ? -20.679 -0.418 4.476 1.00 92.56 101 THR A CA 1
ATOM 740 C C . THR A 1 101 ? -21.035 0.741 3.545 1.00 92.56 101 THR A C 1
ATOM 742 O O . THR A 1 101 ? -20.201 1.169 2.753 1.00 92.56 101 THR A O 1
ATOM 745 N N . THR A 1 102 ? -22.237 1.320 3.661 1.00 93.94 102 THR A N 1
ATOM 746 C CA . THR A 1 102 ? -22.642 2.473 2.839 1.00 93.94 102 THR A CA 1
ATOM 747 C C . THR A 1 102 ? -21.935 3.766 3.246 1.00 93.94 102 THR A C 1
ATOM 749 O O . THR A 1 102 ? -21.955 4.748 2.505 1.00 93.94 102 THR A O 1
ATOM 752 N N . THR A 1 103 ? -21.284 3.764 4.412 1.00 96.62 103 THR A N 1
ATOM 753 C CA . THR A 1 103 ? -20.556 4.910 4.965 1.00 96.62 103 THR A CA 1
ATOM 754 C C . THR A 1 103 ? -19.044 4.828 4.752 1.00 96.62 103 THR A C 1
ATOM 756 O O . THR A 1 103 ? -18.300 5.597 5.376 1.00 96.62 103 THR A O 1
ATOM 759 N N . GLN A 1 104 ? -18.582 3.892 3.912 1.00 96.12 104 GLN A N 1
ATOM 760 C CA . GLN A 1 104 ? -17.180 3.772 3.524 1.00 96.12 104 GLN A CA 1
ATOM 761 C C . GLN A 1 104 ? -16.710 5.059 2.836 1.00 96.12 104 GLN A C 1
ATOM 763 O O . GLN A 1 104 ? -17.274 5.497 1.835 1.00 96.12 104 GLN A O 1
ATOM 768 N N . ASP A 1 105 ? -15.665 5.667 3.393 1.00 97.00 105 ASP A N 1
ATOM 769 C CA . ASP A 1 105 ? -14.966 6.800 2.795 1.00 97.00 105 ASP A CA 1
ATOM 770 C C . ASP A 1 105 ? -13.537 6.351 2.489 1.00 97.00 105 ASP A C 1
ATOM 772 O O . ASP A 1 105 ? -12.761 6.024 3.389 1.00 97.00 105 ASP A O 1
ATOM 776 N N . ASP A 1 106 ? -13.185 6.343 1.203 1.00 96.06 106 ASP A N 1
ATOM 777 C CA . ASP A 1 106 ? -11.896 5.863 0.700 1.00 96.06 106 ASP A CA 1
ATOM 778 C C . ASP A 1 106 ? -10.685 6.628 1.274 1.00 96.06 106 ASP A C 1
ATOM 780 O O . ASP A 1 106 ? -9.549 6.162 1.154 1.00 96.06 106 ASP A O 1
ATOM 784 N N . MET A 1 107 ? -10.909 7.780 1.914 1.00 97.50 107 MET A N 1
ATOM 785 C CA . MET A 1 107 ? -9.891 8.623 2.550 1.00 97.50 107 MET A CA 1
ATOM 786 C C . MET A 1 107 ? -9.914 8.573 4.083 1.00 97.50 107 MET A C 1
ATOM 788 O O . MET A 1 107 ? -9.181 9.319 4.745 1.00 97.50 107 MET A O 1
ATOM 792 N N . PHE A 1 108 ? -10.754 7.722 4.667 1.00 98.00 108 PHE A N 1
ATOM 793 C CA . PHE A 1 108 ? -10.919 7.597 6.107 1.00 98.00 108 PHE A CA 1
ATOM 794 C C . PHE A 1 108 ? -10.042 6.481 6.677 1.00 98.00 108 PHE A C 1
ATOM 796 O O . PHE A 1 108 ? -9.983 5.373 6.149 1.00 98.00 108 PHE A O 1
ATOM 803 N N . VAL A 1 109 ? -9.351 6.788 7.768 1.00 97.94 109 VAL A N 1
ATOM 804 C CA . VAL A 1 109 ? -8.490 5.885 8.531 1.00 97.94 109 VAL A CA 1
ATOM 805 C C . VAL A 1 109 ? -9.120 5.684 9.897 1.00 97.94 109 VAL A C 1
ATOM 807 O O . VAL A 1 109 ? -9.512 6.652 10.557 1.00 97.94 109 VAL A O 1
ATOM 810 N N . ARG A 1 110 ? -9.185 4.436 10.347 1.00 97.69 110 ARG A N 1
ATOM 811 C CA . ARG A 1 110 ? -9.620 4.079 11.698 1.00 97.69 110 ARG A CA 1
ATOM 812 C C . ARG A 1 110 ? -8.649 3.071 12.279 1.00 97.69 110 ARG A C 1
ATOM 814 O O . ARG A 1 110 ? -8.167 2.203 11.565 1.00 97.69 110 ARG A O 1
ATOM 821 N N . PHE A 1 111 ? -8.381 3.172 13.568 1.00 97.44 111 PHE A N 1
ATOM 822 C CA . PHE A 1 111 ? -7.528 2.227 14.272 1.00 97.44 111 PHE A CA 1
ATOM 823 C C . PHE A 1 111 ? -8.183 1.771 15.570 1.00 97.44 111 PHE A C 1
ATOM 825 O O . PHE A 1 111 ? -8.878 2.555 16.228 1.00 97.44 111 PHE A O 1
ATOM 832 N N . SER A 1 112 ? -7.977 0.495 15.897 1.00 97.12 112 SER A N 1
ATOM 833 C CA . SER A 1 112 ? -8.438 -0.122 17.140 1.00 97.12 112 SER A CA 1
ATOM 834 C C . SER A 1 112 ? -7.752 0.505 18.354 1.00 97.12 112 SER A C 1
ATOM 836 O O . SER A 1 112 ? -6.816 1.286 18.206 1.00 97.12 112 SER A O 1
ATOM 838 N N . SER A 1 113 ? -8.176 0.162 19.565 1.00 96.06 113 SER A N 1
ATOM 839 C CA . SER A 1 113 ? -7.390 0.445 20.761 1.00 96.06 113 SER A CA 1
ATOM 840 C C . SER A 1 113 ? -6.107 -0.398 20.762 1.00 96.06 113 SER A C 1
ATOM 842 O O . SER A 1 113 ? -6.016 -1.446 20.116 1.00 96.06 113 SER A O 1
ATOM 844 N N . GLN A 1 114 ? -5.093 0.079 21.479 1.00 94.19 114 GLN A N 1
ATOM 845 C CA . GLN A 1 114 ? -3.816 -0.607 21.656 1.00 94.19 114 GLN A CA 1
ATOM 846 C C . GLN A 1 114 ? -4.047 -1.994 22.260 1.00 94.19 114 GLN A C 1
ATOM 848 O O . GLN A 1 114 ? -4.699 -2.092 23.298 1.00 94.19 114 GLN A O 1
ATOM 853 N N . GLU A 1 115 ? -3.490 -3.037 21.634 1.00 92.81 115 GLU A N 1
ATOM 854 C CA . GLU A 1 115 ? -3.609 -4.449 22.056 1.00 92.81 115 GLU A CA 1
ATOM 855 C C . GLU A 1 115 ? -5.045 -5.006 22.111 1.00 92.81 115 GLU A C 1
ATOM 857 O O . GLU A 1 115 ? -5.237 -6.158 22.494 1.00 92.81 115 GLU A O 1
ATOM 862 N N . ASP A 1 116 ? -6.052 -4.227 21.713 1.00 95.12 116 ASP A N 1
ATOM 863 C CA . ASP A 1 116 ? -7.451 -4.642 21.686 1.00 95.12 116 ASP A CA 1
ATOM 864 C C . ASP A 1 116 ? -8.049 -4.324 20.316 1.00 95.12 116 ASP A C 1
ATOM 866 O O . ASP A 1 116 ? -8.536 -3.224 20.044 1.00 95.12 116 ASP A O 1
ATOM 870 N N . ILE A 1 117 ? -8.007 -5.331 19.445 1.00 95.31 117 ILE A N 1
ATOM 871 C CA . ILE A 1 117 ? -8.557 -5.284 18.088 1.00 95.31 117 ILE A CA 1
ATOM 872 C C . ILE A 1 117 ? -10.087 -5.377 18.052 1.00 95.31 117 ILE A C 1
ATOM 874 O O . ILE A 1 117 ? -10.656 -5.409 16.966 1.00 95.31 117 ILE A O 1
ATOM 878 N N . THR A 1 118 ? -10.767 -5.396 19.203 1.00 95.50 118 THR A N 1
ATOM 879 C CA . THR A 1 118 ? -12.235 -5.424 19.286 1.00 95.50 118 THR A CA 1
ATOM 880 C C . THR A 1 118 ? -12.850 -4.087 19.701 1.00 95.50 118 THR A C 1
ATOM 882 O O . THR A 1 118 ? -14.040 -3.859 19.470 1.00 95.50 118 THR A O 1
ATOM 885 N N . ASP A 1 119 ? -12.045 -3.161 20.235 1.00 96.31 119 ASP A N 1
ATOM 886 C CA . ASP A 1 119 ? -12.473 -1.804 20.580 1.00 96.31 119 ASP A CA 1
ATOM 887 C C . ASP A 1 119 ? -12.029 -0.782 19.524 1.00 96.31 119 ASP A C 1
ATOM 889 O O . ASP A 1 119 ? -10.851 -0.467 19.373 1.00 96.31 119 ASP A O 1
ATOM 893 N N . TRP A 1 120 ? -12.999 -0.232 18.798 1.00 96.19 120 TRP A N 1
ATOM 894 C CA . TRP A 1 120 ? -12.793 0.703 17.683 1.00 96.19 120 TRP A CA 1
ATOM 895 C C . TRP A 1 120 ? -13.462 2.059 17.893 1.00 96.19 120 TRP A C 1
ATOM 897 O O . TRP A 1 120 ? -13.379 2.942 17.028 1.00 96.19 120 TRP A O 1
ATOM 907 N N . THR A 1 121 ? -14.194 2.214 18.999 1.00 94.56 121 THR A N 1
ATOM 908 C CA . THR A 1 121 ? -14.954 3.431 19.279 1.00 94.56 121 THR A CA 1
ATOM 909 C C . THR A 1 121 ? -14.087 4.361 20.118 1.00 94.56 121 THR A C 1
ATOM 911 O O . THR A 1 121 ? -13.761 4.011 21.249 1.00 94.56 121 THR A O 1
ATOM 914 N N . PRO A 1 122 ? -13.715 5.555 19.624 1.00 92.88 122 PRO A N 1
ATOM 915 C CA . PRO A 1 122 ? -12.863 6.461 20.385 1.00 92.88 122 PRO A CA 1
ATOM 916 C C . PRO A 1 122 ? -13.543 6.899 21.685 1.00 92.88 122 PRO A C 1
ATOM 918 O O . PRO A 1 122 ? -14.674 7.392 21.676 1.00 92.88 122 PRO A O 1
ATOM 921 N N . THR A 1 123 ? -12.847 6.751 22.808 1.00 92.38 123 THR A N 1
ATOM 922 C CA . THR A 1 123 ? -13.279 7.240 24.121 1.00 92.38 123 THR A CA 1
ATOM 923 C C . THR A 1 123 ? -12.156 8.033 24.784 1.00 92.38 123 THR A C 1
ATOM 925 O O . THR A 1 123 ? -11.023 8.060 24.319 1.00 92.38 123 THR A O 1
ATOM 928 N N . ALA A 1 124 ? -12.447 8.691 25.907 1.00 88.25 124 ALA A N 1
ATOM 929 C CA . ALA A 1 124 ? -11.424 9.417 26.662 1.00 88.25 124 ALA A CA 1
ATOM 930 C C . ALA A 1 124 ? -10.409 8.502 27.382 1.00 88.25 124 ALA A C 1
ATOM 932 O O . ALA A 1 124 ? -9.449 9.012 27.955 1.00 88.25 124 ALA A O 1
ATOM 933 N N . ILE A 1 125 ? -10.648 7.184 27.415 1.00 90.44 125 ILE A N 1
ATOM 934 C CA . ILE A 1 125 ? -9.872 6.212 28.204 1.00 90.44 125 ILE A CA 1
ATOM 935 C C . ILE A 1 125 ? -9.224 5.106 27.361 1.00 90.44 125 ILE A C 1
ATOM 937 O O . ILE A 1 125 ? -8.542 4.258 27.928 1.00 90.44 125 ILE A O 1
ATOM 941 N N . ASN A 1 126 ? -9.430 5.100 26.043 1.00 93.62 126 ASN A N 1
ATOM 942 C CA . ASN A 1 126 ? -8.777 4.172 25.123 1.00 93.62 126 ASN A CA 1
ATOM 943 C C . ASN A 1 126 ? -7.887 4.933 24.133 1.00 93.62 126 ASN A C 1
ATOM 945 O O . ASN A 1 126 ? -7.795 6.162 24.170 1.00 93.62 126 ASN A O 1
ATOM 949 N N . THR A 1 127 ? -7.196 4.194 23.268 1.00 95.69 127 THR A N 1
ATOM 950 C CA . THR A 1 127 ? -6.349 4.780 22.221 1.00 95.69 127 THR A CA 1
ATOM 951 C C . THR A 1 127 ? -6.940 4.620 20.826 1.00 95.69 127 THR A C 1
ATOM 953 O O . THR A 1 127 ? -6.284 5.018 19.866 1.00 95.69 127 THR A O 1
ATOM 956 N N . ALA A 1 128 ? -8.166 4.095 20.710 1.00 96.44 128 ALA A N 1
ATOM 957 C CA . ALA A 1 128 ? -8.889 3.991 19.449 1.00 96.44 128 ALA A CA 1
ATOM 958 C C . ALA A 1 128 ? -9.136 5.378 18.850 1.00 96.44 128 ALA A C 1
ATOM 960 O O . ALA A 1 128 ? -9.338 6.369 19.559 1.00 96.44 128 ALA A O 1
ATOM 961 N N . GLY A 1 129 ? -9.143 5.464 17.526 1.00 95.75 129 GLY A N 1
ATOM 962 C CA . GLY A 1 129 ? -9.232 6.759 16.876 1.00 95.75 129 GLY A CA 1
ATOM 963 C C . GLY A 1 129 ? -9.518 6.690 15.393 1.00 95.75 129 GLY A C 1
ATOM 964 O O . GLY A 1 129 ? -9.588 5.631 14.767 1.00 95.75 129 GLY A O 1
ATOM 965 N N . THR A 1 130 ? -9.723 7.877 14.840 1.00 96.38 130 THR A N 1
ATOM 966 C CA . THR A 1 130 ? -10.094 8.080 13.445 1.00 96.38 130 THR A CA 1
ATOM 967 C C . THR A 1 130 ? -9.378 9.296 12.894 1.00 96.38 130 THR A C 1
ATOM 969 O O . THR A 1 130 ? -9.209 10.284 13.608 1.00 96.38 130 THR A O 1
ATOM 972 N N . GLN A 1 131 ? -9.042 9.263 11.613 1.00 96.50 131 GLN A N 1
ATOM 973 C CA . GLN A 1 131 ? -8.520 10.407 10.883 1.00 96.50 131 GLN A CA 1
ATOM 974 C C . GLN A 1 131 ? -8.994 10.342 9.436 1.00 96.50 131 GLN A C 1
ATOM 976 O O . GLN A 1 131 ? -8.912 9.299 8.802 1.00 96.50 131 GLN A O 1
ATOM 981 N N . ARG A 1 132 ? -9.418 11.473 8.871 1.00 96.62 132 ARG A N 1
ATOM 982 C CA . ARG A 1 132 ? -9.614 11.597 7.423 1.00 96.62 132 ARG A CA 1
ATOM 983 C C . ARG A 1 132 ? -8.396 12.272 6.796 1.00 96.62 132 ARG A C 1
ATOM 985 O O . ARG A 1 132 ? -7.994 13.344 7.253 1.00 96.62 132 ARG A O 1
ATOM 992 N N . LEU A 1 133 ? -7.802 11.666 5.771 1.00 95.94 133 LEU A N 1
ATOM 993 C CA . LEU A 1 133 ? -6.700 12.279 5.026 1.00 95.94 133 LEU A CA 1
ATOM 994 C C . LEU A 1 133 ? -7.231 13.367 4.080 1.00 95.94 133 LEU A C 1
ATOM 996 O O . LEU A 1 133 ? -8.359 13.300 3.592 1.00 95.94 133 LEU A O 1
ATOM 1000 N N . ALA A 1 134 ? -6.421 14.401 3.845 1.00 92.62 134 ALA A N 1
ATOM 1001 C CA . ALA A 1 134 ? -6.876 15.631 3.192 1.00 92.62 134 ALA A CA 1
ATOM 1002 C C . ALA A 1 134 ? -6.502 15.756 1.701 1.00 92.62 134 ALA A C 1
ATOM 1004 O O . ALA A 1 134 ? -6.949 16.706 1.063 1.00 92.62 134 ALA A O 1
ATOM 1005 N N . ALA A 1 135 ? -5.699 14.842 1.138 1.00 93.56 135 ALA A N 1
ATOM 1006 C CA . ALA A 1 135 ? -5.234 14.934 -0.252 1.00 93.56 135 ALA A CA 1
ATOM 1007 C C . ALA A 1 135 ? -5.277 13.584 -0.980 1.00 93.56 135 ALA A C 1
ATOM 1009 O O . ALA A 1 135 ? -4.677 12.611 -0.524 1.00 93.56 135 ALA A O 1
ATOM 1010 N N . GLY A 1 136 ? -5.946 13.566 -2.130 1.00 92.19 136 GLY A N 1
ATOM 1011 C CA . GLY A 1 136 ? -6.251 12.365 -2.908 1.00 92.19 136 GLY A CA 1
ATOM 1012 C C . GLY A 1 136 ? -7.751 12.081 -2.946 1.00 92.19 136 GLY A C 1
ATOM 1013 O O . GLY A 1 136 ? -8.534 12.723 -2.239 1.00 92.19 136 GLY A O 1
ATOM 1014 N N . SER A 1 137 ? -8.144 11.134 -3.790 1.00 94.44 137 SER A N 1
ATOM 1015 C CA . SER A 1 137 ? -9.513 10.617 -3.863 1.00 94.44 137 SER A CA 1
ATOM 1016 C C . SER A 1 137 ? -9.689 9.319 -3.077 1.00 94.44 137 SER A C 1
ATOM 1018 O O . SER A 1 137 ? -10.783 9.060 -2.581 1.00 94.44 137 SER A O 1
ATOM 1020 N N . ARG A 1 138 ? -8.616 8.531 -2.926 1.00 95.06 138 ARG A N 1
ATOM 1021 C CA . ARG A 1 138 ? -8.642 7.232 -2.245 1.00 95.06 138 ARG A CA 1
ATOM 1022 C C . ARG A 1 138 ? -7.280 6.823 -1.703 1.00 95.06 138 ARG A C 1
ATOM 1024 O O . ARG A 1 138 ? -6.248 7.121 -2.305 1.00 95.06 138 ARG A O 1
ATOM 1031 N N . ILE A 1 139 ? -7.277 6.075 -0.604 1.00 97.00 139 ILE A N 1
ATOM 1032 C CA . ILE A 1 139 ? -6.080 5.397 -0.099 1.00 97.00 139 ILE A CA 1
ATOM 1033 C C . ILE A 1 139 ? -5.824 4.149 -0.952 1.00 97.00 139 ILE A C 1
ATOM 1035 O O . ILE A 1 139 ? -6.716 3.325 -1.172 1.00 97.00 139 ILE A O 1
ATOM 1039 N N . MET A 1 140 ? -4.603 4.034 -1.467 1.00 95.38 140 MET A N 1
ATOM 1040 C CA . MET A 1 140 ? -4.198 2.982 -2.402 1.00 95.38 140 MET A CA 1
ATOM 1041 C C . MET A 1 140 ? -3.515 1.817 -1.691 1.00 95.38 140 MET A C 1
ATOM 1043 O O . MET A 1 140 ? -3.744 0.667 -2.052 1.00 95.38 140 MET A O 1
ATOM 1047 N N . GLY A 1 141 ? -2.718 2.109 -0.667 1.00 94.94 141 GLY A N 1
ATOM 1048 C CA . GLY A 1 141 ? -2.061 1.096 0.146 1.00 94.94 141 GLY A CA 1
ATOM 1049 C C . GLY A 1 141 ? -1.236 1.716 1.263 1.00 94.94 141 GLY A C 1
ATOM 1050 O O . GLY A 1 141 ? -0.960 2.922 1.258 1.00 94.94 141 GLY A O 1
ATOM 1051 N N . ALA A 1 142 ? -0.837 0.890 2.221 1.00 96.50 142 ALA A N 1
ATOM 1052 C CA . ALA A 1 142 ? 0.048 1.293 3.300 1.00 96.50 142 ALA A CA 1
ATOM 1053 C C . ALA A 1 142 ? 1.211 0.315 3.481 1.00 96.50 142 ALA A C 1
ATOM 1055 O O . ALA A 1 142 ? 1.115 -0.876 3.178 1.00 96.50 142 ALA A O 1
ATOM 1056 N N . LYS A 1 143 ? 2.330 0.815 4.010 1.00 95.56 143 LYS A N 1
ATOM 1057 C CA . LYS A 1 143 ? 3.455 -0.033 4.393 1.00 95.56 143 LYS A CA 1
ATOM 1058 C C . LYS A 1 143 ? 4.159 0.467 5.636 1.00 95.56 143 LYS A C 1
ATOM 1060 O O . LYS A 1 143 ? 4.288 1.669 5.860 1.00 95.56 143 LYS A O 1
ATOM 1065 N N . LEU A 1 144 ? 4.603 -0.479 6.454 1.00 94.00 144 LEU A N 1
ATOM 1066 C CA . LEU A 1 144 ? 5.392 -0.181 7.633 1.00 94.00 144 LEU A CA 1
ATOM 1067 C C . LEU A 1 144 ? 6.774 0.275 7.170 1.00 94.00 144 LEU A C 1
ATOM 1069 O O . LEU A 1 144 ? 7.456 -0.458 6.461 1.00 94.00 144 LEU A O 1
ATOM 1073 N N . GLY A 1 145 ? 7.169 1.482 7.559 1.00 92.19 145 GLY A N 1
ATOM 1074 C CA . GLY A 1 145 ? 8.547 1.933 7.451 1.00 92.19 145 GLY A CA 1
ATOM 1075 C C . GLY A 1 145 ? 9.242 1.929 8.803 1.00 92.19 145 GLY A C 1
ATOM 1076 O O . GLY A 1 145 ? 8.628 1.705 9.845 1.00 92.19 145 GLY A O 1
ATOM 1077 N N . ARG A 1 146 ? 10.538 2.252 8.802 1.00 86.88 146 ARG A N 1
ATOM 1078 C CA . ARG A 1 146 ? 11.376 2.232 10.013 1.00 86.88 146 ARG A CA 1
ATOM 1079 C C . ARG A 1 146 ? 10.810 3.023 11.205 1.00 86.88 146 ARG A C 1
ATOM 1081 O O . ARG A 1 146 ? 10.918 2.566 12.335 1.00 86.88 146 ARG A O 1
ATOM 1088 N N . ASN A 1 147 ? 10.280 4.226 10.969 1.00 86.31 147 ASN A N 1
ATOM 1089 C CA . ASN A 1 147 ? 9.881 5.168 12.034 1.00 86.31 147 ASN A CA 1
ATOM 1090 C C . ASN A 1 147 ? 8.416 5.624 11.951 1.00 86.31 147 ASN A C 1
ATOM 1092 O O . ASN A 1 147 ? 7.962 6.395 12.798 1.00 86.31 147 ASN A O 1
ATOM 1096 N N . ALA A 1 148 ? 7.713 5.240 10.891 1.00 93.69 148 ALA A N 1
ATOM 1097 C CA . ALA A 1 148 ? 6.348 5.653 10.613 1.00 93.69 148 ALA A CA 1
ATOM 1098 C C . ALA A 1 148 ? 5.715 4.664 9.638 1.00 93.69 148 ALA A C 1
ATOM 1100 O O . ALA A 1 148 ? 6.412 3.997 8.874 1.00 93.69 148 ALA A O 1
ATOM 1101 N N . ILE A 1 149 ? 4.391 4.623 9.633 1.00 96.31 149 ILE A N 1
ATOM 1102 C CA . ILE A 1 149 ? 3.621 3.955 8.594 1.00 96.31 149 ILE A CA 1
ATOM 1103 C C . ILE A 1 149 ? 3.527 4.917 7.412 1.00 96.31 149 ILE A C 1
ATOM 1105 O O . ILE A 1 149 ? 3.174 6.088 7.571 1.00 96.31 149 ILE A O 1
ATOM 1109 N N . TYR A 1 150 ? 3.861 4.427 6.229 1.00 96.75 150 TYR A N 1
ATOM 1110 C CA . TYR A 1 150 ? 3.697 5.136 4.973 1.00 96.75 150 TYR A CA 1
ATOM 1111 C C . TYR A 1 150 ? 2.324 4.809 4.407 1.00 96.75 150 TYR A C 1
ATOM 1113 O O . TYR A 1 150 ? 1.987 3.642 4.232 1.00 96.75 150 TYR A O 1
ATOM 1121 N N . VAL A 1 151 ? 1.521 5.841 4.166 1.00 97.50 151 VAL A N 1
ATOM 1122 C CA . VAL A 1 151 ? 0.153 5.714 3.662 1.00 97.50 151 VAL A CA 1
ATOM 1123 C C . VAL A 1 151 ? 0.083 6.443 2.331 1.00 97.50 151 VAL A C 1
ATOM 1125 O O . VAL A 1 151 ? 0.191 7.672 2.280 1.00 97.50 151 VAL A O 1
ATOM 1128 N N . TRP A 1 152 ? -0.073 5.686 1.251 1.00 97.69 152 TRP A N 1
ATOM 1129 C CA . TRP A 1 152 ? -0.178 6.236 -0.092 1.00 97.69 152 TRP A CA 1
ATOM 1130 C C . TRP A 1 152 ? -1.632 6.434 -0.483 1.00 97.69 152 TRP A C 1
ATOM 1132 O O . TRP A 1 152 ? -2.465 5.535 -0.354 1.00 97.69 152 TRP A O 1
ATOM 1142 N N . THR A 1 153 ? -1.917 7.601 -1.039 1.00 97.25 153 THR A N 1
ATOM 1143 C CA . THR A 1 153 ? -3.141 7.856 -1.793 1.00 97.25 153 THR A CA 1
ATOM 1144 C C . THR A 1 153 ? -2.855 7.729 -3.284 1.00 97.25 153 THR A C 1
ATOM 1146 O O . THR A 1 153 ? -1.729 7.457 -3.703 1.00 97.25 153 THR A O 1
ATOM 1149 N N . ASP A 1 154 ? -3.878 7.916 -4.103 1.00 95.00 154 ASP A N 1
ATOM 1150 C CA . ASP A 1 154 ? -3.753 8.022 -5.557 1.00 95.00 154 ASP A CA 1
ATOM 1151 C C . ASP A 1 154 ? -2.904 9.226 -6.003 1.00 95.00 154 ASP A C 1
ATOM 1153 O O . ASP A 1 154 ? -2.339 9.204 -7.090 1.00 95.00 154 ASP A O 1
ATOM 1157 N N . THR A 1 155 ? -2.744 10.259 -5.165 1.00 95.56 155 THR A N 1
ATOM 1158 C CA . THR A 1 155 ? -1.971 11.461 -5.533 1.00 95.56 155 THR A CA 1
ATOM 1159 C C . THR A 1 155 ? -0.792 11.772 -4.619 1.00 95.56 155 THR A C 1
ATOM 1161 O O . THR A 1 155 ? 0.088 12.533 -5.014 1.00 95.56 155 THR A O 1
ATOM 1164 N N . SER A 1 156 ? -0.767 11.267 -3.388 1.00 96.19 156 SER A N 1
ATOM 1165 C CA . SER A 1 156 ? 0.102 11.791 -2.327 1.00 96.19 156 SER A CA 1
ATOM 1166 C C . SER A 1 156 ? 0.643 10.693 -1.415 1.00 96.19 156 SER A C 1
ATOM 1168 O O . SER A 1 156 ? 0.099 9.595 -1.341 1.00 96.19 156 SER A O 1
ATOM 1170 N N . LEU A 1 157 ? 1.691 11.030 -0.661 1.00 96.81 157 LEU A N 1
ATOM 1171 C CA . LEU A 1 157 ? 2.241 10.195 0.406 1.00 96.81 157 LEU A CA 1
ATOM 1172 C C . LEU A 1 157 ? 2.074 10.895 1.756 1.00 96.81 157 LEU A C 1
ATOM 1174 O O . LEU A 1 157 ? 2.451 12.061 1.916 1.00 96.81 157 LEU A O 1
ATOM 1178 N N . PHE A 1 158 ? 1.555 10.159 2.733 1.00 97.31 158 PHE A N 1
ATOM 1179 C CA . PHE A 1 158 ? 1.447 10.567 4.126 1.00 97.31 158 PHE A CA 1
ATOM 1180 C C . PHE A 1 158 ? 2.310 9.675 5.016 1.00 97.31 158 PHE A C 1
ATOM 1182 O O . PHE A 1 158 ? 2.494 8.489 4.746 1.00 97.31 158 PHE A O 1
ATOM 1189 N N . THR A 1 159 ? 2.804 10.239 6.113 1.00 96.38 159 THR A N 1
ATOM 1190 C CA . THR A 1 159 ? 3.358 9.471 7.227 1.00 96.38 159 THR A CA 1
ATOM 1191 C C . THR A 1 159 ? 2.365 9.472 8.381 1.00 96.38 159 THR A C 1
ATOM 1193 O O . THR A 1 159 ? 1.761 10.499 8.687 1.00 96.38 159 THR A O 1
ATOM 1196 N N . MET A 1 160 ? 2.194 8.315 9.010 1.00 96.38 160 MET A N 1
ATOM 1197 C CA . MET A 1 160 ? 1.400 8.113 10.216 1.00 96.38 160 MET A CA 1
ATOM 1198 C C . MET A 1 160 ? 2.337 7.609 11.313 1.00 96.38 160 MET A C 1
ATOM 1200 O O . MET A 1 160 ? 2.971 6.562 11.171 1.00 96.38 160 MET A O 1
ATOM 1204 N N . ARG A 1 161 ? 2.462 8.369 12.404 1.00 95.31 161 ARG A N 1
ATOM 1205 C CA . ARG A 1 161 ? 3.380 8.058 13.509 1.00 95.31 161 ARG A CA 1
ATOM 1206 C C . ARG A 1 161 ? 2.654 8.089 14.841 1.00 95.31 161 ARG A C 1
ATOM 1208 O O . ARG A 1 161 ? 1.956 9.056 15.133 1.00 95.31 161 ARG A O 1
ATOM 1215 N N . PHE A 1 162 ? 2.869 7.072 15.667 1.00 94.00 162 PHE A N 1
ATOM 1216 C CA . PHE A 1 162 ? 2.367 7.055 17.035 1.00 94.00 162 PHE A CA 1
ATOM 1217 C C . PHE A 1 162 ? 3.003 8.191 17.856 1.00 94.00 162 PHE A C 1
ATOM 1219 O O . PHE A 1 162 ? 4.227 8.340 17.882 1.00 94.00 162 PHE A O 1
ATOM 1226 N N . VAL A 1 163 ? 2.179 9.015 18.507 1.00 93.62 163 VAL A N 1
ATOM 1227 C CA . VAL A 1 163 ? 2.629 10.118 19.383 1.00 93.62 163 VAL A CA 1
ATOM 1228 C C . VAL A 1 163 ? 1.985 10.092 20.774 1.00 93.62 163 VAL A C 1
ATOM 1230 O O . VAL A 1 163 ? 2.437 10.821 21.656 1.00 93.62 163 VAL A O 1
ATOM 1233 N N . GLY A 1 164 ? 0.991 9.225 20.993 1.00 89.75 164 GLY A N 1
ATOM 1234 C CA . GLY A 1 164 ? 0.305 9.048 22.275 1.00 89.75 164 GLY A CA 1
ATOM 1235 C C . GLY A 1 164 ? -0.922 9.949 22.465 1.00 89.75 164 GLY A C 1
ATOM 1236 O O . GLY A 1 164 ? -1.265 10.780 21.631 1.00 89.75 164 GLY A O 1
ATOM 1237 N N . THR A 1 165 ? -1.630 9.771 23.578 1.00 83.44 165 THR A N 1
ATOM 1238 C CA . THR A 1 165 ? -2.883 10.490 23.868 1.00 83.44 165 THR A CA 1
ATOM 1239 C C . THR A 1 165 ? -2.661 11.997 24.083 1.00 83.44 165 THR A C 1
ATOM 1241 O O . THR A 1 165 ? -1.647 12.373 24.675 1.00 83.44 165 THR A O 1
ATOM 1244 N N . PRO A 1 166 ? -3.609 12.878 23.703 1.00 83.56 166 PRO A N 1
ATOM 1245 C CA . PRO A 1 166 ? -4.960 12.570 23.215 1.00 83.56 166 PRO A CA 1
ATOM 1246 C C . PRO A 1 166 ? -5.051 12.314 21.703 1.00 83.56 166 PRO A C 1
ATOM 1248 O O . PRO A 1 166 ? -6.098 11.895 21.226 1.00 83.56 166 PRO A O 1
ATOM 1251 N N . PHE A 1 167 ? -3.976 12.550 20.949 1.00 88.88 167 PHE A N 1
ATOM 1252 C CA . PHE A 1 167 ? -3.928 12.321 19.506 1.00 88.88 167 PHE A CA 1
ATOM 1253 C C . PHE A 1 167 ? -3.032 11.121 19.212 1.00 88.88 167 PHE A C 1
ATOM 1255 O O . PHE A 1 167 ? -1.874 11.309 18.866 1.00 88.88 167 PHE A O 1
ATOM 1262 N N . THR A 1 168 ? -3.554 9.897 19.361 1.00 93.56 168 THR A N 1
ATOM 1263 C CA . THR A 1 168 ? -2.773 8.643 19.310 1.00 93.56 168 THR A CA 1
ATOM 1264 C C . THR A 1 168 ? -1.754 8.603 18.166 1.00 93.56 168 THR A C 1
ATOM 1266 O O . THR A 1 168 ? -0.592 8.254 18.389 1.00 93.56 168 THR A O 1
ATOM 1269 N N . PHE A 1 169 ? -2.163 9.032 16.967 1.00 96.00 169 PHE A N 1
ATOM 1270 C CA . PHE A 1 169 ? -1.303 9.15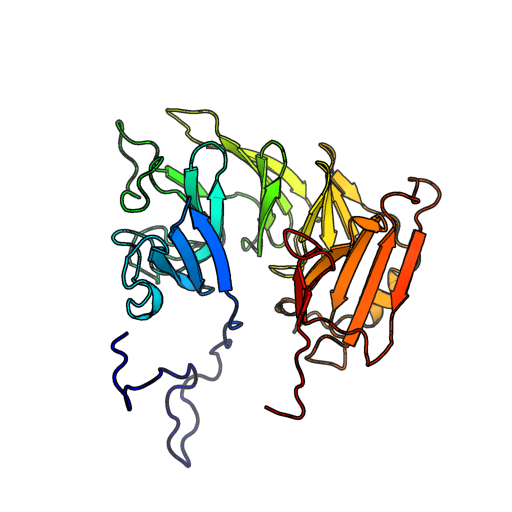0 15.793 1.00 96.00 169 PHE A CA 1
ATOM 1271 C C . PHE A 1 169 ? -1.257 10.583 15.258 1.00 96.00 169 PHE A C 1
ATOM 1273 O O . PHE A 1 169 ? -2.283 11.251 15.130 1.00 96.00 169 PHE A O 1
ATOM 1280 N N . ALA A 1 170 ? -0.056 11.021 14.886 1.00 95.50 170 ALA A N 1
ATOM 1281 C CA . ALA A 1 170 ? 0.175 12.217 14.091 1.00 95.50 170 ALA A CA 1
ATOM 1282 C C . ALA A 1 170 ? 0.284 11.851 12.608 1.00 95.50 170 ALA A C 1
ATOM 1284 O O . ALA A 1 170 ? 0.871 10.824 12.259 1.00 95.50 170 ALA A O 1
ATOM 1285 N N . TYR A 1 171 ? -0.245 12.727 11.756 1.00 96.06 171 TYR A N 1
ATOM 1286 C CA . TYR A 1 171 ? -0.260 12.563 10.307 1.00 96.06 171 TYR A CA 1
ATOM 1287 C C . TYR A 1 171 ? 0.425 13.751 9.645 1.00 96.06 171 TYR A C 1
ATOM 1289 O O . TYR A 1 171 ? 0.122 14.900 9.965 1.00 96.06 171 TYR A O 1
ATOM 1297 N N . GLU A 1 172 ? 1.313 13.477 8.699 1.00 95.69 172 GLU A N 1
ATOM 1298 C CA . GLU A 1 172 ? 2.002 14.507 7.926 1.00 95.69 172 GLU A CA 1
ATOM 1299 C C . GLU A 1 172 ? 2.006 14.130 6.450 1.00 95.69 172 GLU A C 1
ATOM 1301 O O . GLU A 1 172 ? 2.385 13.016 6.086 1.00 95.69 172 GLU A O 1
ATOM 1306 N N . GLN A 1 173 ? 1.600 15.063 5.590 1.00 95.94 173 GLN A N 1
ATOM 1307 C CA . GLN A 1 173 ? 1.752 14.897 4.153 1.00 95.94 173 GLN A CA 1
ATOM 1308 C C . GLN A 1 173 ? 3.200 15.194 3.766 1.00 95.94 173 GLN A C 1
ATOM 1310 O O . GLN A 1 173 ? 3.653 16.330 3.879 1.00 95.94 173 GLN A O 1
ATOM 1315 N N . VAL A 1 174 ? 3.909 14.180 3.278 1.00 94.62 174 VAL A N 1
ATOM 1316 C CA . VAL A 1 174 ? 5.329 14.290 2.909 1.00 94.62 174 VAL A CA 1
ATOM 1317 C C . VAL A 1 174 ? 5.542 14.379 1.398 1.00 94.62 174 VAL A C 1
ATOM 1319 O O . VAL A 1 174 ? 6.659 14.625 0.943 1.00 94.62 174 VAL A O 1
ATOM 1322 N N . GLY A 1 175 ? 4.478 14.198 0.610 1.00 92.81 175 GLY A N 1
ATOM 1323 C CA . GLY A 1 175 ? 4.536 14.245 -0.844 1.00 92.81 175 GLY A CA 1
ATOM 1324 C C . GLY A 1 175 ? 3.219 14.603 -1.527 1.00 92.81 175 GLY A C 1
ATOM 1325 O O . GLY A 1 175 ? 2.134 14.363 -0.996 1.00 92.81 175 GLY A O 1
ATOM 1326 N N . THR A 1 176 ? 3.332 15.174 -2.726 1.00 94.19 176 THR A N 1
ATOM 1327 C CA . THR A 1 176 ? 2.230 15.451 -3.666 1.00 94.19 176 THR A CA 1
ATOM 1328 C C . THR A 1 176 ? 2.642 14.984 -5.058 1.00 94.19 176 THR A C 1
ATOM 1330 O O . THR A 1 176 ? 3.833 14.969 -5.364 1.00 94.19 176 THR A O 1
ATOM 1333 N N . ASN A 1 177 ? 1.666 14.622 -5.892 1.00 93.62 177 ASN A N 1
ATOM 1334 C CA . ASN A 1 177 ? 1.854 14.065 -7.238 1.00 93.62 177 ASN A CA 1
ATOM 1335 C C . ASN A 1 177 ? 2.759 12.818 -7.285 1.00 93.62 177 ASN A C 1
ATOM 1337 O O . ASN A 1 177 ? 3.413 12.549 -8.289 1.00 93.62 177 ASN A O 1
ATOM 1341 N N . CYS A 1 178 ? 2.782 12.054 -6.195 1.00 94.88 178 CYS A N 1
ATOM 1342 C CA . CYS A 1 178 ? 3.623 10.874 -5.999 1.00 94.88 178 CYS A CA 1
ATOM 1343 C C . CYS A 1 178 ? 2.816 9.699 -5.431 1.00 94.88 178 CYS A C 1
ATOM 1345 O O . CYS A 1 178 ? 3.312 8.937 -4.601 1.00 94.88 178 CYS A O 1
ATOM 1347 N N . GLY A 1 179 ? 1.548 9.597 -5.833 1.00 95.81 179 GLY A N 1
ATOM 1348 C CA . GLY A 1 179 ? 0.652 8.538 -5.389 1.00 95.81 179 GLY A CA 1
ATOM 1349 C C . GLY A 1 179 ? 1.115 7.142 -5.796 1.00 95.81 179 GLY A C 1
ATOM 1350 O O . GLY A 1 179 ? 2.119 6.963 -6.484 1.00 95.81 179 GLY A O 1
ATOM 1351 N N . LEU A 1 180 ? 0.389 6.139 -5.326 1.00 96.62 180 LEU A N 1
ATOM 1352 C CA . LEU A 1 180 ? 0.696 4.740 -5.594 1.00 96.62 180 LEU A CA 1
ATOM 1353 C C . LEU A 1 180 ? -0.198 4.201 -6.711 1.00 96.62 180 LEU A C 1
ATOM 1355 O O . LEU A 1 180 ? -1.420 4.282 -6.609 1.00 96.62 180 LEU A O 1
ATOM 1359 N N . ILE A 1 181 ? 0.407 3.600 -7.740 1.00 9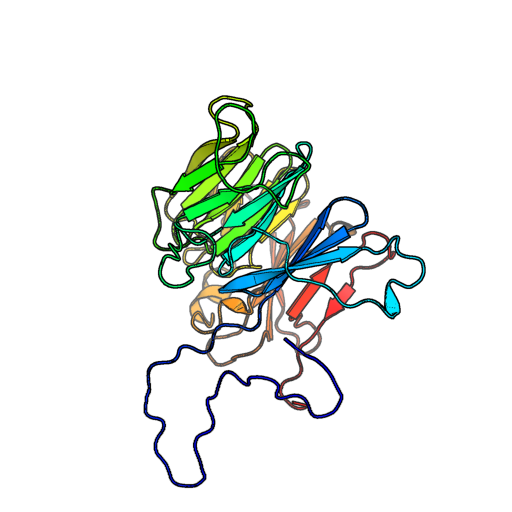5.88 181 ILE A N 1
ATOM 1360 C CA . ILE A 1 181 ? -0.326 3.112 -8.920 1.00 95.88 181 ILE A CA 1
ATOM 1361 C C . ILE A 1 181 ? -1.208 1.886 -8.626 1.00 95.88 181 ILE A C 1
ATOM 1363 O O . ILE A 1 181 ? -2.280 1.721 -9.203 1.00 95.88 181 ILE A O 1
ATOM 1367 N N . GLY A 1 182 ? -0.783 1.026 -7.700 1.00 93.50 182 GLY A N 1
ATOM 1368 C CA . GLY A 1 182 ? -1.476 -0.206 -7.330 1.00 93.50 182 GLY A CA 1
ATOM 1369 C C . GLY A 1 182 ? -1.126 -0.625 -5.908 1.00 93.50 182 GLY A C 1
ATOM 1370 O O . GLY A 1 182 ? -0.030 -0.334 -5.435 1.00 93.50 182 GLY A O 1
ATOM 1371 N N . LYS A 1 183 ? -2.042 -1.318 -5.219 1.00 93.00 183 LYS A N 1
ATOM 1372 C CA . LYS A 1 183 ? -1.930 -1.623 -3.779 1.00 93.00 183 LYS A CA 1
ATOM 1373 C C . LYS A 1 183 ? -0.581 -2.230 -3.367 1.00 93.00 183 LYS A C 1
ATOM 1375 O O . LYS A 1 183 ? -0.044 -1.880 -2.322 1.00 93.00 183 LYS A O 1
ATOM 1380 N N . ASN A 1 184 ? -0.018 -3.099 -4.207 1.00 94.69 184 ASN A N 1
ATOM 1381 C CA . ASN A 1 184 ? 1.228 -3.820 -3.934 1.00 94.69 184 ASN A CA 1
ATOM 1382 C C . ASN A 1 184 ? 2.453 -3.232 -4.660 1.00 94.69 184 ASN A C 1
ATOM 1384 O O . ASN A 1 184 ? 3.496 -3.875 -4.718 1.00 94.69 184 ASN A O 1
ATOM 1388 N N . ALA A 1 185 ? 2.360 -2.021 -5.219 1.00 96.69 185 ALA A N 1
ATOM 1389 C CA . ALA A 1 185 ? 3.416 -1.407 -6.030 1.00 96.69 185 ALA A CA 1
ATOM 1390 C C . ALA A 1 185 ? 4.482 -0.640 -5.211 1.00 96.69 185 ALA A C 1
ATOM 1392 O O . ALA A 1 185 ? 5.224 0.174 -5.769 1.00 96.69 185 ALA A O 1
ATOM 1393 N N . ALA A 1 186 ? 4.559 -0.891 -3.900 1.00 96.94 186 ALA A N 1
ATOM 1394 C CA . ALA A 1 186 ? 5.494 -0.258 -2.974 1.00 96.94 186 ALA A CA 1
ATOM 1395 C C . ALA A 1 186 ? 6.206 -1.285 -2.085 1.00 96.94 186 ALA A C 1
ATOM 1397 O O . ALA A 1 186 ? 5.616 -2.281 -1.665 1.00 96.94 186 ALA A O 1
ATOM 1398 N N . VAL A 1 187 ? 7.460 -0.994 -1.749 1.00 95.69 187 VAL A N 1
ATOM 1399 C CA . VAL A 1 187 ? 8.282 -1.748 -0.794 1.00 95.69 187 VAL A CA 1
ATOM 1400 C C . VAL A 1 187 ? 9.058 -0.795 0.103 1.00 95.69 187 VAL A C 1
ATOM 1402 O O . VAL A 1 187 ? 9.325 0.351 -0.261 1.00 95.69 187 VAL A O 1
ATOM 1405 N N . GLU A 1 188 ? 9.450 -1.287 1.272 1.00 93.81 188 GLU A N 1
ATOM 1406 C CA . GLU A 1 188 ? 10.392 -0.615 2.159 1.00 93.81 188 GLU A CA 1
ATOM 1407 C C . GLU A 1 188 ? 11.608 -1.513 2.376 1.00 93.81 188 GLU A C 1
ATOM 1409 O O . GLU A 1 188 ? 11.472 -2.726 2.541 1.00 93.81 188 GLU A O 1
ATOM 1414 N N . VAL A 1 189 ? 12.796 -0.914 2.302 1.00 92.19 189 VAL A N 1
ATOM 1415 C CA . VAL A 1 189 ? 14.070 -1.576 2.584 1.00 92.19 189 VAL A CA 1
ATOM 1416 C C . VAL A 1 189 ? 15.041 -0.564 3.186 1.00 92.19 189 VAL A C 1
ATOM 1418 O O . VAL A 1 189 ? 15.178 0.556 2.697 1.00 92.19 189 VAL A O 1
ATOM 1421 N N . ASP A 1 190 ? 15.709 -0.938 4.276 1.00 86.75 190 ASP A N 1
ATOM 1422 C CA . ASP A 1 190 ? 16.742 -0.136 4.943 1.00 86.75 190 ASP A CA 1
ATOM 1423 C C . ASP A 1 190 ? 16.354 1.320 5.286 1.00 86.75 190 ASP A C 1
ATOM 1425 O O . ASP A 1 190 ? 17.214 2.204 5.382 1.00 86.75 190 ASP A O 1
ATOM 1429 N N . GLY A 1 191 ? 15.081 1.591 5.592 1.00 89.31 191 GLY A N 1
ATOM 1430 C CA . GLY A 1 191 ? 14.586 2.939 5.892 1.00 89.31 191 GLY A CA 1
ATOM 1431 C C . GLY A 1 191 ? 14.265 3.776 4.652 1.00 89.31 191 GLY A C 1
ATOM 1432 O O . GLY A 1 191 ? 14.049 4.984 4.780 1.00 89.31 191 GLY A O 1
ATOM 1433 N N . ALA A 1 192 ? 14.264 3.159 3.471 1.00 93.00 192 ALA A N 1
ATOM 1434 C CA . ALA A 1 192 ? 13.911 3.759 2.197 1.00 93.00 192 ALA A CA 1
ATOM 1435 C C . ALA A 1 192 ? 12.661 3.078 1.632 1.00 93.00 192 ALA A C 1
ATOM 1437 O O . ALA A 1 192 ? 12.657 1.871 1.390 1.00 93.00 192 ALA A O 1
ATOM 1438 N N . ALA A 1 193 ? 11.609 3.855 1.383 1.00 95.81 193 ALA A N 1
ATOM 1439 C CA . ALA A 1 193 ? 10.469 3.370 0.615 1.00 95.81 193 ALA A CA 1
ATOM 1440 C C . ALA A 1 193 ? 10.699 3.618 -0.876 1.00 95.81 193 ALA A C 1
ATOM 1442 O O . ALA A 1 193 ? 11.112 4.716 -1.254 1.00 95.81 193 ALA A O 1
ATOM 1443 N N . TYR A 1 194 ? 10.390 2.621 -1.698 1.00 96.94 194 TYR A N 1
ATOM 1444 C CA . TYR A 1 194 ? 10.422 2.683 -3.156 1.00 96.94 194 TYR A CA 1
ATOM 1445 C C . TYR A 1 194 ? 9.056 2.286 -3.694 1.00 96.94 194 TYR A C 1
ATOM 1447 O O . TYR A 1 194 ? 8.476 1.298 -3.239 1.00 96.94 194 TYR A O 1
ATOM 1455 N N . TRP A 1 195 ? 8.533 3.036 -4.657 1.00 97.88 195 TRP A N 1
ATOM 1456 C CA . TRP A 1 195 ? 7.253 2.700 -5.268 1.00 97.88 195 TRP A CA 1
ATOM 1457 C C . TRP A 1 195 ? 7.135 3.199 -6.701 1.00 97.88 195 TRP A C 1
ATOM 1459 O O . TRP A 1 195 ? 7.855 4.100 -7.139 1.00 97.88 195 TRP A O 1
ATOM 1469 N N . MET A 1 196 ? 6.186 2.595 -7.410 1.00 97.62 196 MET A N 1
ATOM 1470 C CA . MET A 1 196 ? 5.754 3.022 -8.731 1.00 97.62 196 MET A CA 1
ATOM 1471 C C . MET A 1 196 ? 4.494 3.887 -8.599 1.00 97.62 196 MET A C 1
ATOM 1473 O O . MET A 1 196 ? 3.534 3.519 -7.916 1.00 97.62 196 MET A O 1
ATOM 1477 N N . SER A 1 197 ? 4.516 5.048 -9.241 1.00 96.06 197 SER A N 1
ATOM 1478 C CA . SER A 1 197 ? 3.401 5.993 -9.357 1.00 96.06 197 SER A CA 1
ATOM 1479 C C . SER A 1 197 ? 2.893 6.011 -10.799 1.00 96.06 197 SER A C 1
ATOM 1481 O O . SER A 1 197 ? 3.551 5.488 -11.700 1.00 96.06 197 SER A O 1
ATOM 1483 N N . ASP A 1 198 ? 1.758 6.660 -11.044 1.00 91.38 198 ASP A N 1
ATOM 1484 C CA . ASP A 1 198 ? 1.291 6.967 -12.404 1.00 91.38 198 ASP A CA 1
ATOM 1485 C C . ASP A 1 198 ? 2.252 7.904 -13.162 1.00 91.38 198 ASP A C 1
ATOM 1487 O O . ASP A 1 198 ? 2.268 7.907 -14.387 1.00 91.38 198 ASP A O 1
ATOM 1491 N N . ASN A 1 199 ? 3.071 8.681 -12.439 1.00 87.88 199 ASN A N 1
ATOM 1492 C CA . ASN A 1 199 ? 3.952 9.713 -13.008 1.00 87.88 199 ASN A CA 1
ATOM 1493 C C . ASN A 1 199 ? 5.450 9.368 -12.961 1.00 87.88 199 ASN A C 1
ATOM 1495 O O . ASN A 1 199 ? 6.270 10.277 -13.065 1.00 87.88 199 ASN A O 1
ATOM 1499 N N . GLY A 1 200 ? 5.811 8.114 -12.692 1.00 94.50 200 GLY A N 1
ATOM 1500 C CA . GLY A 1 200 ? 7.209 7.693 -12.578 1.00 94.50 200 GLY A CA 1
ATOM 1501 C C . GLY A 1 200 ? 7.517 6.909 -11.304 1.00 94.50 200 GLY A C 1
ATOM 1502 O O . GLY A 1 200 ? 6.632 6.492 -10.550 1.00 94.50 200 GLY A O 1
ATOM 1503 N N . PHE A 1 201 ? 8.807 6.724 -11.043 1.00 96.75 201 PHE A N 1
ATOM 1504 C CA . PHE A 1 201 ? 9.309 6.013 -9.867 1.00 96.75 2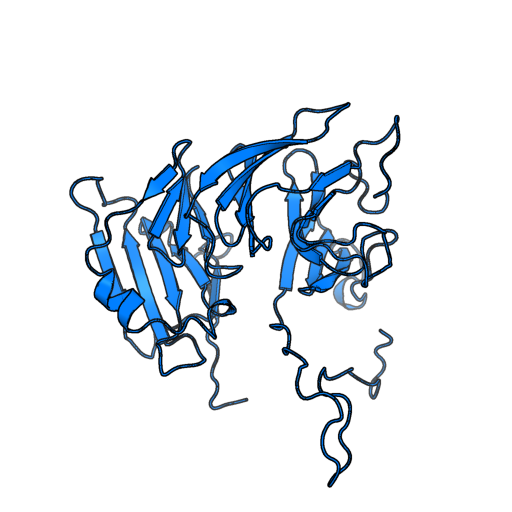01 PHE A CA 1
ATOM 1505 C C . PHE A 1 201 ? 9.739 6.991 -8.781 1.00 96.75 201 PHE A C 1
ATOM 1507 O O . PHE A 1 201 ? 10.360 8.018 -9.054 1.00 96.75 201 PHE A O 1
ATOM 1514 N N . PHE A 1 202 ? 9.442 6.657 -7.530 1.00 96.94 202 PHE A N 1
ATOM 1515 C CA . PHE A 1 202 ? 9.724 7.532 -6.399 1.00 96.94 202 PHE A CA 1
ATOM 1516 C C . PHE A 1 202 ? 10.427 6.789 -5.272 1.00 96.94 202 PHE A C 1
ATOM 1518 O O . PHE A 1 202 ? 10.230 5.590 -5.050 1.00 96.94 202 PHE A O 1
ATOM 1525 N N . ARG A 1 203 ? 11.227 7.554 -4.527 1.00 95.38 203 ARG A N 1
ATOM 1526 C CA . ARG A 1 203 ? 11.890 7.127 -3.301 1.00 95.38 203 ARG A CA 1
ATOM 1527 C C . ARG A 1 203 ? 11.591 8.096 -2.165 1.00 95.38 203 ARG A C 1
ATOM 1529 O O . ARG A 1 203 ? 11.563 9.312 -2.355 1.00 95.38 203 ARG A O 1
ATOM 1536 N N . PHE A 1 204 ? 11.447 7.561 -0.957 1.00 95.31 204 PHE A N 1
ATOM 1537 C CA . PHE A 1 204 ? 11.358 8.349 0.266 1.00 95.31 204 PHE A CA 1
ATOM 1538 C C . PHE A 1 204 ? 12.353 7.852 1.315 1.00 95.31 204 PHE A C 1
ATOM 1540 O O . PHE A 1 204 ? 12.231 6.741 1.824 1.00 95.31 204 PHE A O 1
ATOM 1547 N N . THR A 1 205 ? 13.315 8.707 1.665 1.00 92.38 205 THR A N 1
ATOM 1548 C CA . THR A 1 205 ? 14.313 8.482 2.732 1.00 92.38 205 THR A CA 1
ATOM 1549 C C . THR A 1 205 ? 14.321 9.659 3.711 1.00 92.38 205 THR A C 1
ATOM 1551 O O . THR A 1 205 ? 15.348 10.295 3.942 1.00 92.38 205 THR A O 1
ATOM 1554 N N . GLY A 1 206 ? 13.139 10.058 4.193 1.00 89.75 206 GLY A N 1
ATOM 1555 C CA . GLY A 1 206 ? 12.943 11.305 4.952 1.00 89.75 206 GLY A CA 1
ATOM 1556 C C . GLY A 1 206 ? 12.848 12.564 4.080 1.00 89.75 206 GLY A C 1
ATOM 1557 O O . GLY A 1 206 ? 12.491 13.633 4.565 1.00 89.75 206 GLY A O 1
ATOM 1558 N N . LYS A 1 207 ? 13.113 12.427 2.781 1.00 92.00 207 LYS A N 1
ATOM 1559 C CA . LYS A 1 207 ? 12.845 13.410 1.735 1.00 92.00 207 LYS A CA 1
ATOM 1560 C C . LYS A 1 207 ? 12.257 12.665 0.541 1.00 92.00 207 LYS A C 1
ATOM 1562 O O . LYS A 1 207 ? 12.749 11.590 0.200 1.00 92.00 207 LYS A O 1
ATOM 1567 N N . LEU A 1 208 ? 11.214 13.230 -0.063 1.00 94.06 208 LEU A N 1
ATOM 1568 C CA . LEU A 1 208 ? 10.643 12.720 -1.306 1.00 94.06 208 LEU A CA 1
ATOM 1569 C C . LEU A 1 208 ? 11.578 13.030 -2.476 1.00 94.06 208 LEU A C 1
ATOM 1571 O O . LEU A 1 208 ? 11.998 14.177 -2.652 1.00 94.06 208 LEU A O 1
ATOM 1575 N N . GLU A 1 209 ? 11.860 12.018 -3.286 1.00 93.69 209 GLU A N 1
ATOM 1576 C CA . GLU A 1 209 ? 12.688 12.132 -4.479 1.00 93.69 209 GLU A CA 1
ATOM 1577 C C . GLU A 1 209 ? 12.030 11.385 -5.642 1.00 93.69 209 GLU A C 1
ATOM 1579 O O . GLU A 1 209 ? 11.658 10.219 -5.509 1.00 93.69 209 GLU A O 1
ATOM 1584 N N . SER A 1 210 ? 11.891 12.068 -6.779 1.00 94.19 210 SER A N 1
ATOM 1585 C CA . SER A 1 210 ? 11.616 11.408 -8.057 1.00 94.19 210 SER A CA 1
ATOM 1586 C C . SER A 1 210 ? 12.894 10.712 -8.507 1.00 94.19 210 SER A C 1
ATOM 1588 O O . SER A 1 210 ? 13.976 11.296 -8.411 1.00 94.19 210 SER A O 1
ATOM 1590 N N . MET A 1 211 ? 12.786 9.468 -8.950 1.00 94.38 211 MET A N 1
ATOM 1591 C CA . MET A 1 211 ? 13.928 8.691 -9.410 1.00 94.38 211 MET A CA 1
ATOM 1592 C C . MET A 1 211 ? 14.093 8.864 -10.915 1.00 94.38 211 MET A C 1
ATOM 1594 O O . MET A 1 211 ? 13.167 8.588 -11.672 1.00 94.38 211 MET A O 1
ATOM 1598 N N . ASP A 1 212 ? 15.289 9.253 -11.349 1.00 92.94 212 ASP A N 1
ATOM 1599 C CA . ASP A 1 212 ? 15.620 9.294 -12.772 1.00 92.94 212 ASP A CA 1
ATOM 1600 C C . ASP A 1 212 ? 15.645 7.861 -13.327 1.00 92.94 212 ASP A C 1
ATOM 1602 O O . ASP A 1 212 ? 16.520 7.055 -12.981 1.00 92.94 212 ASP A O 1
ATOM 1606 N N . CYS A 1 213 ? 14.677 7.532 -14.183 1.00 93.12 213 CYS A N 1
ATOM 1607 C CA . CYS A 1 213 ? 14.551 6.221 -14.807 1.00 93.12 213 CYS A CA 1
ATOM 1608 C C . CYS A 1 213 ? 14.955 6.282 -16.284 1.00 93.12 213 CYS A C 1
ATOM 1610 O O . CYS A 1 213 ? 14.288 6.880 -17.118 1.00 93.12 213 CYS A O 1
ATOM 1612 N N . LEU A 1 214 ? 16.064 5.624 -16.633 1.00 92.12 214 LEU A N 1
ATOM 1613 C CA . LEU A 1 214 ? 16.592 5.622 -18.008 1.00 92.12 214 LEU A CA 1
ATOM 1614 C C . LEU A 1 214 ? 15.752 4.787 -18.987 1.00 92.12 214 LEU A C 1
ATOM 1616 O O . LEU A 1 214 ? 15.989 4.821 -20.191 1.00 92.12 214 LEU A O 1
ATOM 1620 N N . VAL A 1 215 ? 14.817 4.002 -18.457 1.00 94.62 215 VAL A N 1
ATOM 1621 C CA . VAL A 1 215 ? 13.914 3.120 -19.204 1.00 94.62 215 VAL A CA 1
ATOM 1622 C C . VAL A 1 215 ? 12.452 3.487 -18.944 1.00 94.62 215 VAL A C 1
ATOM 1624 O O . VAL A 1 215 ? 11.578 2.646 -19.118 1.00 94.62 215 VAL A O 1
ATOM 1627 N N . GLU A 1 216 ? 12.187 4.723 -18.507 1.00 94.19 216 GLU A N 1
ATOM 1628 C CA . GLU A 1 216 ? 10.844 5.192 -18.151 1.00 94.19 216 GLU A CA 1
ATOM 1629 C C . GLU A 1 216 ? 9.868 5.058 -19.320 1.00 94.19 216 GLU A C 1
ATOM 1631 O O . GLU A 1 216 ? 8.865 4.363 -19.180 1.00 94.19 216 GLU A O 1
ATOM 1636 N N . ASP A 1 217 ? 10.220 5.600 -20.490 1.00 94.00 217 ASP A N 1
ATOM 1637 C CA . ASP A 1 217 ? 9.410 5.507 -21.713 1.00 94.00 217 ASP A CA 1
ATOM 1638 C C . ASP A 1 217 ? 9.093 4.046 -22.068 1.00 94.00 217 ASP A C 1
ATOM 1640 O O . ASP A 1 217 ? 7.960 3.697 -22.375 1.00 94.00 217 ASP A O 1
ATOM 1644 N N . TYR A 1 218 ? 10.076 3.145 -21.932 1.00 94.94 218 TYR A N 1
ATOM 1645 C CA . TYR A 1 218 ? 9.875 1.718 -22.204 1.00 94.94 218 TYR A CA 1
ATOM 1646 C C . TYR A 1 218 ? 8.824 1.078 -21.290 1.00 94.94 218 TYR A C 1
ATOM 1648 O O . TYR A 1 218 ? 8.150 0.135 -21.698 1.00 94.94 218 TYR A O 1
ATOM 1656 N N . VAL A 1 219 ? 8.725 1.544 -20.044 1.00 95.88 219 VAL A N 1
ATOM 1657 C CA . VAL A 1 219 ? 7.749 1.042 -19.075 1.00 95.88 219 VAL A CA 1
ATOM 1658 C C . VAL A 1 219 ? 6.390 1.687 -19.314 1.00 95.88 219 VAL A C 1
ATOM 1660 O O . VAL A 1 219 ? 5.408 0.968 -19.460 1.00 95.88 219 VAL A O 1
ATOM 1663 N N . TYR A 1 220 ? 6.326 3.019 -19.338 1.00 95.88 220 TYR A N 1
ATOM 1664 C CA . TYR A 1 220 ? 5.063 3.756 -19.296 1.00 95.88 220 TYR A CA 1
ATOM 1665 C C . TYR A 1 220 ? 4.344 3.835 -20.646 1.00 95.88 220 TYR A C 1
ATOM 1667 O O . TYR A 1 220 ? 3.114 3.864 -20.643 1.00 95.88 220 TYR A O 1
ATOM 1675 N N . ASP A 1 221 ? 5.053 3.783 -21.780 1.00 95.81 221 ASP A N 1
ATOM 1676 C CA . ASP A 1 221 ? 4.405 3.750 -23.103 1.00 95.81 221 ASP A CA 1
ATOM 1677 C C . ASP A 1 221 ? 3.651 2.432 -23.351 1.00 95.81 221 ASP A C 1
ATOM 1679 O O . ASP A 1 221 ? 2.705 2.395 -24.138 1.00 95.81 221 ASP A O 1
ATOM 1683 N N . ASP A 1 222 ? 4.059 1.350 -22.679 1.00 95.69 222 ASP A N 1
ATOM 1684 C CA . ASP A 1 222 ? 3.484 0.005 -22.806 1.00 95.69 222 ASP A CA 1
ATOM 1685 C C . ASP A 1 222 ? 2.843 -0.469 -21.491 1.00 95.69 222 ASP A C 1
ATOM 1687 O O . ASP A 1 222 ? 2.677 -1.664 -21.297 1.00 95.69 222 ASP A O 1
ATOM 1691 N N . LEU A 1 223 ? 2.489 0.411 -20.547 1.00 96.25 223 LEU A N 1
ATOM 1692 C CA . LEU A 1 223 ? 1.894 0.008 -19.264 1.00 96.25 223 LEU A CA 1
ATOM 1693 C C . LEU A 1 223 ? 0.369 -0.143 -19.360 1.00 96.25 223 LEU A C 1
ATOM 1695 O O . LEU A 1 223 ? -0.331 0.790 -19.756 1.00 96.25 223 LEU A O 1
ATOM 1699 N N . ASN A 1 224 ? -0.187 -1.265 -18.890 1.00 94.81 224 ASN A N 1
ATOM 1700 C CA . ASN A 1 224 ? -1.635 -1.375 -18.694 1.00 94.81 224 ASN A CA 1
ATOM 1701 C C . ASN A 1 224 ? -2.059 -0.782 -17.343 1.00 94.81 224 ASN A C 1
ATOM 1703 O O . ASN A 1 224 ? -1.965 -1.418 -16.291 1.00 94.81 224 ASN A O 1
ATOM 1707 N N . THR A 1 225 ? -2.600 0.434 -17.395 1.00 90.38 225 THR A N 1
ATOM 1708 C CA . THR A 1 225 ? -3.133 1.156 -16.231 1.00 90.38 225 THR A CA 1
ATOM 1709 C C . THR A 1 225 ? -4.521 0.680 -15.789 1.00 90.38 225 THR A C 1
ATOM 1711 O O . THR A 1 225 ? -4.918 0.934 -14.654 1.00 90.38 225 THR A O 1
ATOM 1714 N N . THR A 1 226 ? -5.252 -0.066 -16.628 1.00 90.94 226 THR A N 1
ATOM 1715 C CA . THR A 1 226 ? -6.540 -0.682 -16.250 1.00 90.94 226 THR A CA 1
ATOM 1716 C C . THR A 1 226 ? -6.320 -1.852 -15.290 1.00 90.94 226 THR A C 1
ATOM 1718 O O . THR A 1 226 ? -7.031 -1.993 -14.298 1.00 90.94 226 THR A O 1
ATOM 1721 N N . SER A 1 227 ? -5.285 -2.656 -15.539 1.00 89.44 227 SER A N 1
ATOM 1722 C CA . SER A 1 227 ? -4.872 -3.797 -14.712 1.00 89.44 227 SER A CA 1
ATOM 1723 C C . SER A 1 227 ? -3.841 -3.420 -13.637 1.00 89.44 227 SER A C 1
ATOM 1725 O O . SER A 1 227 ? -3.066 -4.268 -13.192 1.00 89.44 227 SER A O 1
ATOM 1727 N N . ASN A 1 228 ? -3.833 -2.162 -13.182 1.00 89.94 228 ASN A N 1
ATOM 1728 C CA . ASN A 1 228 ? -2.829 -1.638 -12.248 1.00 89.94 228 ASN A CA 1
ATOM 1729 C C . ASN A 1 228 ? -2.756 -2.384 -10.902 1.00 89.94 228 ASN A C 1
ATOM 1731 O O . ASN A 1 228 ? -1.700 -2.438 -10.279 1.00 89.94 228 ASN A O 1
ATOM 1735 N N . GLN A 1 229 ? -3.848 -3.012 -10.464 1.00 90.75 229 GLN A N 1
ATOM 1736 C CA . GLN A 1 229 ? -3.899 -3.788 -9.221 1.00 90.75 229 GLN A CA 1
ATOM 1737 C C . GLN A 1 229 ? -3.086 -5.089 -9.267 1.00 90.75 229 GLN A C 1
ATOM 1739 O O . GLN A 1 229 ? -2.803 -5.664 -8.217 1.00 90.75 229 GLN A O 1
ATOM 1744 N N . PHE A 1 230 ? -2.682 -5.538 -10.459 1.00 91.56 230 PHE A N 1
ATOM 1745 C CA . PHE A 1 230 ? -1.753 -6.656 -10.626 1.00 91.56 230 PHE A CA 1
ATOM 1746 C C . PHE A 1 230 ? -0.283 -6.237 -10.531 1.00 91.56 230 PHE A C 1
ATOM 1748 O O . PHE A 1 230 ? 0.585 -7.108 -10.493 1.00 91.56 230 PHE A O 1
ATOM 1755 N N . ILE A 1 231 ? 0.011 -4.932 -10.497 1.00 95.06 231 ILE A N 1
ATOM 1756 C CA . ILE A 1 231 ? 1.380 -4.452 -10.318 1.00 95.06 231 ILE A CA 1
ATOM 1757 C C . ILE A 1 231 ? 1.854 -4.857 -8.924 1.00 95.06 231 ILE A C 1
ATOM 1759 O O . ILE A 1 231 ? 1.209 -4.556 -7.915 1.00 95.06 231 ILE A O 1
ATOM 1763 N N . TYR A 1 232 ? 2.999 -5.531 -8.876 1.00 95.62 232 TYR A N 1
ATOM 1764 C CA . TYR A 1 232 ? 3.575 -6.041 -7.641 1.00 95.62 232 TYR A CA 1
ATOM 1765 C C . TYR A 1 232 ? 5.038 -5.629 -7.534 1.00 95.62 232 TYR A C 1
ATOM 1767 O O . TYR A 1 232 ? 5.823 -5.831 -8.461 1.00 95.62 232 TYR A O 1
ATOM 1775 N N . CYS A 1 233 ? 5.410 -5.067 -6.391 1.00 96.06 233 CYS A N 1
ATOM 1776 C CA . CYS A 1 233 ? 6.778 -4.695 -6.083 1.00 96.06 233 CYS A CA 1
ATOM 1777 C C . CYS A 1 233 ? 7.419 -5.741 -5.163 1.00 96.06 233 CYS A C 1
ATOM 1779 O O . CYS A 1 233 ? 6.853 -6.127 -4.143 1.00 96.06 233 CYS A O 1
ATOM 1781 N N . GLY A 1 234 ? 8.611 -6.202 -5.523 1.00 94.31 234 GLY A N 1
ATOM 1782 C CA . GLY A 1 234 ? 9.412 -7.147 -4.753 1.00 94.31 234 GLY A CA 1
ATOM 1783 C C . GLY A 1 234 ? 10.810 -6.603 -4.488 1.00 94.31 234 GLY A C 1
ATOM 1784 O O . GLY A 1 234 ? 11.301 -5.750 -5.227 1.00 94.31 234 GLY A O 1
ATOM 1785 N N . ILE A 1 235 ? 11.459 -7.113 -3.443 1.00 93.56 235 ILE A N 1
ATOM 1786 C CA . ILE A 1 235 ? 12.870 -6.827 -3.158 1.00 93.56 235 ILE A CA 1
ATOM 1787 C C . ILE A 1 235 ? 13.688 -8.103 -3.300 1.00 93.56 235 ILE A C 1
ATOM 1789 O O . ILE A 1 235 ? 13.238 -9.181 -2.916 1.00 93.56 235 ILE A O 1
ATOM 1793 N N . ASN A 1 236 ? 14.900 -7.970 -3.813 1.00 90.88 236 ASN A N 1
ATOM 1794 C CA . ASN A 1 236 ? 15.930 -8.992 -3.748 1.00 90.88 236 ASN A CA 1
ATOM 1795 C C . ASN A 1 236 ? 17.087 -8.413 -2.940 1.00 90.88 236 ASN A C 1
ATOM 1797 O O . ASN A 1 236 ? 17.976 -7.754 -3.484 1.00 90.88 236 ASN A O 1
ATOM 1801 N N . ASN A 1 237 ? 17.039 -8.613 -1.624 1.00 86.06 237 ASN A N 1
ATOM 1802 C CA . ASN A 1 237 ? 17.968 -7.948 -0.715 1.00 86.06 237 ASN A CA 1
ATOM 1803 C C . ASN A 1 237 ? 19.411 -8.449 -0.893 1.00 86.06 237 ASN A C 1
ATOM 1805 O O . ASN A 1 237 ? 20.361 -7.690 -0.725 1.00 86.06 237 ASN A O 1
ATOM 1809 N N . LEU A 1 238 ? 19.590 -9.710 -1.308 1.00 86.31 238 LEU A N 1
ATOM 1810 C CA . LEU A 1 238 ? 20.912 -10.296 -1.551 1.00 86.31 238 LEU A CA 1
ATOM 1811 C C . LEU A 1 238 ? 21.692 -9.564 -2.654 1.00 86.31 238 LEU A C 1
ATOM 1813 O O . LEU A 1 238 ? 22.914 -9.452 -2.569 1.00 86.31 238 LEU A O 1
ATOM 1817 N N . PHE A 1 239 ? 20.989 -9.084 -3.680 1.00 87.25 239 PHE A N 1
ATOM 1818 C CA . PHE A 1 239 ? 21.582 -8.384 -4.822 1.00 87.25 239 PHE A CA 1
ATOM 1819 C C . PHE A 1 239 ? 21.297 -6.881 -4.822 1.00 87.25 239 PHE A C 1
ATOM 1821 O O . PHE A 1 239 ? 21.757 -6.173 -5.712 1.00 87.25 239 PHE A O 1
ATOM 1828 N N . GLY A 1 240 ? 20.574 -6.378 -3.820 1.00 92.00 240 GLY A N 1
ATOM 1829 C CA . GLY A 1 240 ? 20.263 -4.963 -3.725 1.00 92.00 240 GLY A CA 1
ATOM 1830 C C . GLY A 1 240 ? 19.328 -4.477 -4.823 1.00 92.00 240 GLY A C 1
ATOM 1831 O O . GLY A 1 240 ? 19.566 -3.407 -5.378 1.00 92.00 240 GLY A O 1
ATOM 1832 N N . GLU A 1 241 ? 18.286 -5.240 -5.158 1.00 94.19 241 GLU A N 1
ATOM 1833 C CA . GLU A 1 241 ? 17.373 -4.903 -6.255 1.00 94.19 241 GLU A CA 1
ATOM 1834 C C . GLU A 1 241 ? 15.944 -4.659 -5.760 1.00 94.19 241 GLU A C 1
ATOM 1836 O O . GLU A 1 241 ? 15.406 -5.428 -4.961 1.00 94.19 241 GLU A O 1
ATOM 1841 N N . VAL A 1 242 ? 15.306 -3.613 -6.283 1.00 95.81 242 VAL A N 1
ATOM 1842 C CA . VAL A 1 242 ? 13.852 -3.431 -6.231 1.00 95.81 242 VAL A CA 1
ATOM 1843 C C . VAL A 1 242 ? 13.285 -3.764 -7.602 1.00 95.81 242 VAL A C 1
ATOM 1845 O O . VAL A 1 242 ? 13.784 -3.282 -8.616 1.00 95.81 242 VAL A O 1
ATOM 1848 N N . MET A 1 243 ? 12.252 -4.597 -7.639 1.00 96.25 243 MET A N 1
ATOM 1849 C CA . MET A 1 243 ? 11.636 -5.095 -8.864 1.00 96.25 243 MET A CA 1
ATOM 1850 C C . MET A 1 243 ? 10.160 -4.730 -8.884 1.00 96.25 243 MET A C 1
ATOM 1852 O O . MET A 1 243 ? 9.434 -5.084 -7.960 1.00 96.25 243 MET A O 1
ATOM 1856 N N . TRP A 1 244 ? 9.699 -4.105 -9.961 1.00 97.25 244 TRP A N 1
ATOM 1857 C CA . TRP A 1 244 ? 8.280 -3.894 -10.230 1.00 97.25 244 TRP A CA 1
ATOM 1858 C C . TRP A 1 244 ? 7.849 -4.787 -11.377 1.00 97.25 244 TRP A C 1
ATOM 1860 O O . TRP A 1 244 ? 8.330 -4.661 -12.504 1.00 97.25 244 TRP A O 1
ATOM 1870 N N . PHE A 1 245 ? 6.937 -5.696 -11.077 1.00 96.81 245 PHE A N 1
ATOM 1871 C CA . PHE A 1 245 ? 6.287 -6.560 -12.042 1.00 96.81 245 PHE A CA 1
ATOM 1872 C C . PHE A 1 245 ? 4.987 -5.908 -12.500 1.00 96.81 245 PHE A C 1
ATOM 1874 O O . PHE A 1 245 ? 4.200 -5.473 -11.661 1.00 96.81 245 PHE A O 1
ATOM 1881 N N . TYR A 1 246 ? 4.759 -5.828 -13.810 1.00 96.56 246 TYR A N 1
ATOM 1882 C CA . TYR A 1 246 ? 3.599 -5.132 -14.363 1.00 96.56 246 TYR A CA 1
ATOM 1883 C C . TYR A 1 246 ? 3.055 -5.802 -15.640 1.00 96.56 246 TYR A C 1
ATOM 1885 O O . TYR A 1 246 ? 3.782 -6.539 -16.321 1.00 96.56 246 TYR A O 1
ATOM 1893 N N . PRO A 1 247 ? 1.763 -5.595 -15.951 1.00 95.62 247 PRO A N 1
ATOM 1894 C CA . PRO A 1 247 ? 1.168 -5.972 -17.228 1.00 95.62 247 PRO A CA 1
ATOM 1895 C C . PRO A 1 247 ? 1.456 -4.931 -18.323 1.00 95.62 247 PRO A C 1
ATOM 1897 O O . PRO A 1 247 ? 1.326 -3.728 -18.086 1.00 95.62 247 PRO A O 1
ATOM 1900 N N . THR A 1 248 ? 1.796 -5.387 -19.532 1.00 96.06 248 THR A N 1
ATOM 1901 C CA . THR A 1 248 ? 1.852 -4.508 -20.716 1.00 96.06 248 THR A CA 1
ATOM 1902 C C . THR A 1 248 ? 0.470 -4.053 -21.168 1.00 96.06 248 THR A C 1
ATOM 1904 O O . THR A 1 248 ? -0.502 -4.734 -20.851 1.00 96.06 248 THR A O 1
ATOM 1907 N N . ALA A 1 249 ? 0.375 -3.005 -21.992 1.00 95.50 249 ALA A N 1
ATOM 1908 C CA . ALA A 1 249 ? -0.870 -2.431 -22.512 1.00 95.50 249 ALA A CA 1
ATOM 1909 C C . ALA A 1 249 ? -1.836 -3.488 -23.088 1.00 95.50 249 ALA A C 1
ATOM 1911 O O . ALA A 1 249 ? -3.031 -3.455 -22.801 1.00 95.50 249 ALA A O 1
ATOM 1912 N N . ASP A 1 250 ? -1.304 -4.476 -23.815 1.00 93.19 250 ASP A N 1
ATOM 1913 C CA . ASP A 1 250 ? -2.079 -5.563 -24.433 1.00 93.19 250 ASP A CA 1
ATOM 1914 C C . ASP A 1 250 ? -2.266 -6.813 -23.538 1.00 93.19 250 ASP A C 1
ATOM 1916 O O . ASP A 1 250 ? -2.726 -7.857 -24.004 1.00 93.19 250 ASP A O 1
ATOM 1920 N N . SER A 1 251 ? -1.891 -6.756 -22.255 1.00 91.44 251 SER A N 1
ATOM 1921 C CA . SER A 1 251 ? -1.952 -7.885 -21.316 1.00 91.44 251 SER A CA 1
ATOM 1922 C C . SER A 1 251 ? -2.763 -7.542 -20.071 1.00 91.44 251 SER A C 1
ATOM 1924 O O . SER A 1 251 ? -2.574 -6.494 -19.469 1.00 91.44 251 SER A O 1
ATOM 1926 N N . ASN A 1 252 ? -3.616 -8.465 -19.618 1.00 90.56 252 ASN A N 1
ATOM 1927 C CA . ASN A 1 252 ? 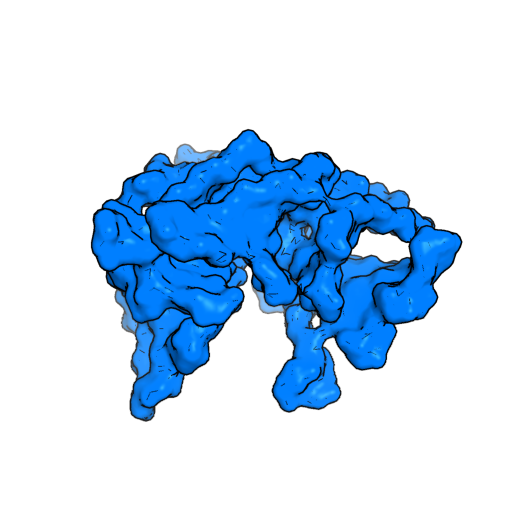-4.308 -8.364 -18.322 1.00 90.56 252 ASN A CA 1
ATOM 1928 C C . ASN A 1 252 ? -3.612 -9.165 -17.211 1.00 90.56 252 ASN A C 1
ATOM 1930 O O . ASN A 1 252 ? -4.130 -9.274 -16.104 1.00 90.56 252 ASN A O 1
ATOM 1934 N N . VAL A 1 253 ? -2.442 -9.731 -17.510 1.00 91.12 253 VAL A N 1
ATOM 1935 C CA . VAL A 1 253 ? -1.594 -10.461 -16.565 1.00 91.12 253 VAL A CA 1
ATOM 1936 C C . VAL A 1 253 ? -0.185 -9.892 -16.583 1.00 91.12 253 VAL A C 1
ATOM 1938 O O . VAL A 1 253 ? 0.274 -9.351 -17.593 1.00 91.12 253 VAL A O 1
ATOM 1941 N N . VAL A 1 254 ? 0.520 -10.028 -15.463 1.00 93.69 254 VAL A N 1
ATOM 1942 C CA . VAL A 1 254 ? 1.923 -9.626 -15.366 1.00 93.69 254 VAL A CA 1
ATOM 1943 C C . VAL A 1 254 ? 2.756 -10.383 -16.399 1.00 93.69 254 VAL A C 1
ATOM 1945 O O . VAL A 1 254 ? 2.777 -11.612 -16.413 1.00 93.69 254 VAL A O 1
ATOM 1948 N N . ASN A 1 255 ? 3.492 -9.647 -17.224 1.00 94.38 255 ASN A N 1
ATOM 1949 C CA . ASN A 1 255 ? 4.382 -10.197 -18.251 1.00 94.38 255 ASN A CA 1
ATOM 1950 C C . ASN A 1 255 ? 5.696 -9.407 -18.403 1.00 94.38 255 ASN A C 1
ATOM 1952 O O . ASN A 1 255 ? 6.559 -9.799 -19.190 1.00 94.38 255 ASN A O 1
ATOM 1956 N N . ARG A 1 256 ? 5.874 -8.319 -17.647 1.00 95.06 256 ARG A N 1
ATOM 1957 C CA . ARG A 1 256 ? 7.086 -7.497 -17.641 1.00 95.06 256 ARG A CA 1
ATOM 1958 C C . ARG A 1 256 ? 7.597 -7.265 -16.238 1.00 95.06 256 ARG A C 1
ATOM 1960 O O . ARG A 1 256 ? 6.864 -7.362 -15.255 1.00 95.06 256 ARG A O 1
ATOM 1967 N N . CYS A 1 257 ? 8.874 -6.919 -16.175 1.00 95.81 257 CYS A N 1
ATOM 1968 C CA . CYS A 1 257 ? 9.520 -6.456 -14.966 1.00 95.81 257 CYS 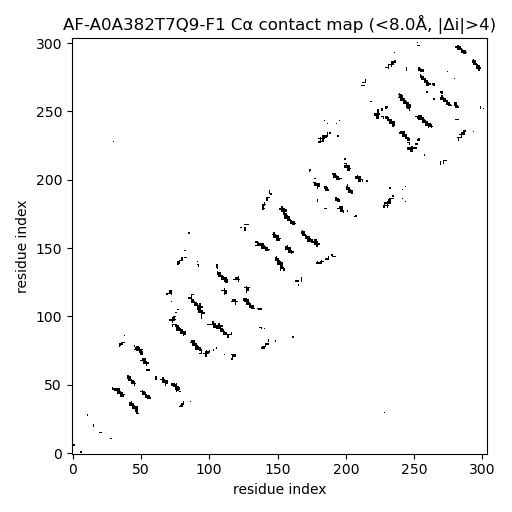A CA 1
ATOM 1969 C C . CYS A 1 257 ? 10.471 -5.301 -15.287 1.00 95.81 257 CYS A C 1
ATOM 1971 O O . CYS A 1 257 ? 11.170 -5.325 -16.305 1.00 95.81 257 CYS A O 1
ATOM 1973 N N . VAL A 1 258 ? 10.515 -4.312 -14.402 1.00 96.94 258 VAL A N 1
ATOM 1974 C CA . VAL A 1 258 ? 11.561 -3.290 -14.344 1.00 96.94 258 VAL A CA 1
ATOM 1975 C C . VAL A 1 258 ? 12.259 -3.385 -12.995 1.00 96.94 258 VAL A C 1
ATOM 1977 O O . VAL A 1 258 ? 11.622 -3.617 -11.970 1.00 96.94 258 VAL A O 1
ATOM 1980 N N . ILE A 1 259 ? 13.579 -3.260 -13.008 1.00 96.44 259 ILE A N 1
ATOM 1981 C CA . ILE A 1 259 ? 14.447 -3.533 -11.869 1.00 96.44 259 ILE A CA 1
ATOM 1982 C C . ILE A 1 259 ? 15.350 -2.331 -11.645 1.00 96.44 259 ILE A C 1
ATOM 1984 O O . ILE A 1 259 ? 15.947 -1.820 -12.592 1.00 96.44 259 ILE A O 1
ATOM 1988 N N . TYR A 1 260 ? 15.485 -1.923 -10.392 1.00 96.75 260 TYR A N 1
ATOM 1989 C CA . TYR A 1 260 ? 16.411 -0.901 -9.935 1.00 96.75 260 TYR A CA 1
ATOM 1990 C C . TYR A 1 260 ? 17.418 -1.511 -8.962 1.00 96.75 260 TYR A C 1
ATOM 1992 O O . TYR A 1 260 ? 17.018 -2.036 -7.924 1.00 96.75 260 TYR A O 1
ATOM 2000 N N . SER A 1 261 ? 18.717 -1.420 -9.263 1.00 95.44 261 SER A N 1
ATOM 2001 C CA . SER A 1 261 ? 19.764 -1.831 -8.312 1.00 95.44 261 SER A CA 1
ATOM 2002 C C . SER A 1 261 ? 20.023 -0.696 -7.321 1.00 95.44 261 SER A C 1
ATOM 2004 O O . SER A 1 261 ? 20.732 0.257 -7.638 1.00 95.44 261 SER A O 1
ATOM 2006 N N . TYR A 1 262 ? 19.431 -0.748 -6.129 1.00 91.69 262 TYR A N 1
ATOM 2007 C CA . TYR A 1 262 ? 19.515 0.336 -5.148 1.00 91.69 262 TYR A CA 1
ATOM 2008 C C . TYR A 1 262 ? 20.852 0.406 -4.406 1.00 91.69 262 TYR A C 1
ATOM 2010 O O . TYR A 1 262 ? 21.181 1.477 -3.897 1.00 91.69 262 TYR A O 1
ATOM 2018 N N . LEU A 1 263 ? 21.621 -0.688 -4.349 1.00 90.50 263 LEU A N 1
ATOM 2019 C CA . LEU A 1 263 ? 22.944 -0.699 -3.709 1.00 90.50 263 LEU A CA 1
ATOM 2020 C C . LEU A 1 263 ? 24.048 -0.153 -4.621 1.00 90.50 263 LEU A C 1
ATOM 2022 O O . LEU A 1 263 ? 24.929 0.561 -4.144 1.00 90.50 263 LEU A O 1
ATOM 2026 N N . ASP A 1 264 ? 23.990 -0.451 -5.921 1.00 91.31 264 ASP A N 1
ATOM 2027 C CA . ASP A 1 264 ? 25.015 -0.015 -6.880 1.00 91.31 264 ASP A CA 1
ATOM 2028 C C . ASP A 1 264 ? 24.686 1.334 -7.535 1.00 91.31 264 ASP A C 1
ATOM 2030 O O . ASP A 1 264 ? 25.562 1.991 -8.111 1.00 91.31 264 ASP A O 1
ATOM 2034 N N . SER A 1 265 ? 23.423 1.761 -7.471 1.00 90.62 265 SER A N 1
ATOM 2035 C CA . SER A 1 265 ? 22.997 3.041 -8.032 1.00 90.62 265 SER A CA 1
ATOM 2036 C C . SER A 1 265 ? 23.472 4.226 -7.202 1.00 90.62 265 SER A C 1
ATOM 2038 O O . SER A 1 265 ? 23.438 4.244 -5.973 1.00 90.62 265 SER A 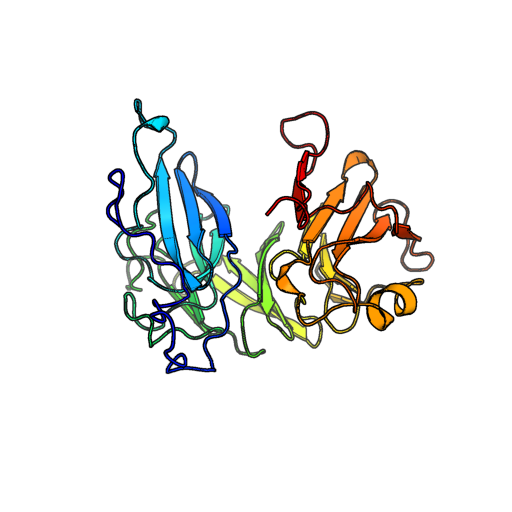O 1
ATOM 2040 N N . THR A 1 266 ? 23.825 5.295 -7.908 1.00 86.44 266 THR A N 1
ATOM 2041 C CA . THR A 1 266 ? 24.062 6.620 -7.321 1.00 86.44 266 THR A CA 1
ATOM 2042 C C . THR A 1 266 ? 23.087 7.620 -7.932 1.00 86.44 266 THR A C 1
ATOM 2044 O O . THR A 1 266 ? 22.606 7.371 -9.039 1.00 86.44 266 THR A O 1
ATOM 2047 N N . PRO A 1 267 ? 22.827 8.777 -7.294 1.00 81.00 267 PRO A N 1
ATOM 2048 C CA . PRO A 1 267 ? 21.922 9.774 -7.865 1.00 81.00 267 PRO A CA 1
ATOM 2049 C C . PRO A 1 267 ? 22.299 10.215 -9.289 1.00 81.00 267 PRO A C 1
ATOM 2051 O O . PRO A 1 267 ? 21.427 10.539 -10.077 1.00 81.00 267 PRO A O 1
ATOM 2054 N N . GLN A 1 268 ? 23.590 10.209 -9.642 1.00 86.56 268 GLN A N 1
ATOM 2055 C CA . GLN A 1 268 ? 24.078 10.601 -10.972 1.00 86.56 268 GLN A CA 1
ATOM 2056 C C . GLN A 1 268 ? 24.186 9.433 -11.962 1.00 86.56 268 GLN A C 1
ATOM 2058 O O . GLN A 1 268 ? 24.364 9.652 -13.160 1.00 86.56 268 GLN A O 1
ATOM 2063 N N . ARG A 1 269 ? 24.153 8.192 -11.472 1.00 90.25 269 ARG A N 1
ATOM 2064 C CA . ARG A 1 269 ? 24.220 6.967 -12.277 1.00 90.25 269 ARG A CA 1
ATOM 2065 C C . ARG A 1 269 ? 23.233 5.952 -11.705 1.00 90.25 269 ARG A C 1
ATOM 2067 O O . ARG A 1 269 ? 23.665 5.035 -11.000 1.00 90.25 269 ARG A O 1
ATOM 2074 N N . PRO A 1 270 ? 21.931 6.131 -11.971 1.00 93.50 270 PRO A N 1
ATOM 2075 C CA . PRO A 1 270 ? 20.944 5.126 -11.635 1.00 93.50 270 PRO A CA 1
ATOM 2076 C C . PRO A 1 270 ? 21.082 3.936 -12.590 1.00 93.50 270 PRO A C 1
ATOM 2078 O O . PRO A 1 270 ? 21.309 4.101 -13.792 1.00 93.50 270 PRO A O 1
ATOM 2081 N N . ILE A 1 271 ? 20.977 2.728 -12.048 1.00 95.31 271 ILE A N 1
ATOM 2082 C CA . ILE A 1 271 ? 21.119 1.481 -12.792 1.00 95.31 271 ILE A CA 1
ATOM 2083 C C . ILE A 1 271 ? 19.756 0.799 -12.837 1.00 95.31 271 ILE A C 1
ATOM 2085 O O . ILE A 1 271 ? 19.238 0.342 -11.816 1.00 95.31 271 ILE A O 1
ATOM 2089 N N . TRP A 1 272 ? 19.206 0.733 -14.047 1.00 96.19 272 TRP A N 1
ATOM 2090 C CA . TRP A 1 272 ? 17.906 0.145 -14.335 1.00 96.19 272 TRP A CA 1
ATOM 2091 C C . TRP A 1 272 ? 18.030 -0.991 -15.341 1.00 96.19 272 TRP A C 1
ATOM 2093 O O . TRP A 1 272 ? 18.823 -0.919 -16.283 1.00 96.19 272 TRP A O 1
ATOM 2103 N N . PHE A 1 273 ? 17.196 -2.010 -15.171 1.00 93.88 273 PHE A N 1
ATOM 2104 C CA . PHE A 1 273 ? 17.081 -3.135 -16.088 1.00 93.88 273 PHE A CA 1
ATOM 2105 C C . PHE A 1 273 ? 15.614 -3.404 -16.391 1.00 93.88 273 PHE A C 1
ATOM 2107 O O . PHE A 1 273 ? 14.745 -3.198 -15.548 1.00 93.88 273 PHE A O 1
ATOM 2114 N N . THR A 1 274 ? 15.336 -3.914 -17.584 1.00 95.44 274 THR A N 1
ATOM 2115 C CA . THR A 1 274 ? 14.013 -4.428 -17.935 1.00 95.44 274 THR A CA 1
ATOM 2116 C C . THR A 1 274 ? 14.125 -5.908 -18.251 1.00 95.44 274 THR A C 1
ATOM 2118 O O . THR A 1 274 ? 15.131 -6.378 -18.788 1.00 95.44 274 THR A O 1
ATOM 2121 N N . ASN A 1 275 ? 13.096 -6.668 -17.892 1.00 93.69 275 ASN A N 1
ATOM 2122 C CA . ASN A 1 275 ? 13.018 -8.086 -18.186 1.00 93.69 275 ASN A CA 1
ATOM 2123 C C . ASN A 1 275 ? 11.681 -8.399 -18.864 1.00 93.69 275 ASN A C 1
ATOM 2125 O O . ASN A 1 275 ? 10.601 -8.139 -18.335 1.00 93.69 275 ASN A O 1
ATOM 2129 N N . ALA A 1 276 ? 11.799 -8.941 -20.073 1.00 92.94 276 ALA A N 1
ATOM 2130 C CA . ALA A 1 276 ? 10.715 -9.327 -20.969 1.00 92.94 276 ALA A CA 1
ATOM 2131 C C . ALA A 1 276 ? 10.485 -10.843 -21.018 1.00 92.94 276 ALA A C 1
ATOM 2133 O O . ALA A 1 276 ? 9.709 -11.333 -21.835 1.00 92.94 276 ALA A O 1
ATOM 2134 N N . SER A 1 277 ? 11.265 -11.602 -20.251 1.00 90.69 277 SER A N 1
ATOM 2135 C CA . SER A 1 277 ? 11.312 -13.050 -20.362 1.00 90.69 277 SER A CA 1
ATOM 2136 C C . SER A 1 277 ? 10.007 -13.663 -19.873 1.00 90.69 277 SER A C 1
ATOM 2138 O O . SER A 1 277 ? 9.607 -13.433 -18.733 1.00 90.69 277 SER A O 1
ATOM 2140 N N . SER A 1 278 ? 9.387 -14.516 -20.689 1.00 86.38 278 SER A N 1
ATOM 2141 C CA . SER A 1 278 ? 8.127 -15.197 -20.362 1.00 86.38 278 SER A CA 1
ATOM 2142 C C . SER A 1 278 ? 8.217 -16.155 -19.169 1.00 86.38 278 SER A C 1
ATOM 2144 O O . SER A 1 278 ? 7.191 -16.566 -18.643 1.00 86.38 278 SER A O 1
ATOM 2146 N N . ILE A 1 279 ? 9.426 -16.492 -18.709 1.00 85.56 279 ILE A N 1
ATOM 2147 C CA . ILE A 1 279 ? 9.652 -17.338 -17.522 1.00 85.56 279 ILE A CA 1
ATOM 2148 C C . ILE A 1 279 ? 9.887 -16.530 -16.233 1.00 85.56 279 ILE A C 1
ATOM 2150 O O . ILE A 1 279 ? 9.963 -17.095 -15.137 1.00 85.56 279 ILE A O 1
ATOM 2154 N N . PHE A 1 280 ? 10.020 -15.206 -16.341 1.00 88.44 280 PHE A N 1
ATOM 2155 C CA . PHE A 1 280 ? 10.259 -14.307 -15.214 1.00 88.44 280 PHE A CA 1
ATOM 2156 C C . PHE A 1 280 ? 9.049 -13.497 -14.682 1.00 88.44 280 PHE A C 1
ATOM 2158 O O . PHE A 1 280 ? 9.243 -12.808 -13.682 1.00 88.44 280 PHE A O 1
ATOM 2165 N N . PRO A 1 281 ? 7.810 -13.552 -15.221 1.00 90.75 281 PRO A N 1
ATOM 2166 C CA . PRO A 1 281 ? 6.717 -12.799 -14.614 1.00 90.75 281 PRO A CA 1
ATOM 2167 C C . PRO A 1 281 ? 6.388 -13.341 -13.221 1.00 90.75 281 PRO A C 1
ATOM 2169 O O . PRO A 1 281 ? 6.461 -14.552 -12.995 1.00 90.75 281 PRO A O 1
ATOM 2172 N N . ARG A 1 282 ? 6.058 -12.450 -12.279 1.00 93.12 282 ARG A N 1
ATOM 2173 C CA . ARG A 1 282 ? 5.675 -12.792 -10.900 1.00 93.12 282 ARG A CA 1
ATOM 2174 C C . ARG A 1 282 ? 4.447 -11.993 -10.480 1.00 93.12 282 ARG A C 1
ATOM 2176 O O . ARG A 1 282 ? 4.430 -10.779 -10.627 1.00 93.12 282 ARG A O 1
ATOM 2183 N N . SER A 1 283 ? 3.430 -12.677 -9.966 1.00 91.06 283 SER A N 1
ATOM 2184 C CA . SER A 1 283 ? 2.198 -12.066 -9.449 1.00 91.06 283 SER A CA 1
ATOM 2185 C C . SER A 1 283 ? 2.293 -11.707 -7.967 1.00 91.06 283 SER A C 1
ATOM 2187 O O . SER A 1 283 ? 1.608 -10.798 -7.512 1.00 91.06 283 SER A O 1
ATOM 2189 N N . THR A 1 284 ? 3.151 -12.403 -7.220 1.00 91.25 284 THR A N 1
ATOM 2190 C CA . THR A 1 284 ? 3.527 -12.056 -5.847 1.00 91.25 284 THR A CA 1
ATOM 2191 C C . THR A 1 284 ? 5.000 -12.363 -5.627 1.00 91.25 284 THR A C 1
ATOM 2193 O O . THR A 1 284 ? 5.580 -13.203 -6.323 1.00 91.25 284 THR A O 1
ATOM 2196 N N . TRP A 1 285 ? 5.602 -11.688 -4.654 1.00 92.12 285 TRP A N 1
ATOM 2197 C CA . TRP A 1 285 ? 7.001 -11.850 -4.289 1.00 92.12 285 TRP A CA 1
ATOM 2198 C C . TRP A 1 285 ? 7.182 -11.696 -2.781 1.00 92.12 285 TRP A C 1
ATOM 2200 O O . TRP A 1 285 ? 6.616 -10.785 -2.170 1.00 92.12 285 TRP A O 1
ATOM 2210 N N . ILE A 1 286 ? 8.020 -12.552 -2.205 1.00 88.88 286 ILE A N 1
ATOM 2211 C CA . ILE A 1 286 ? 8.558 -12.419 -0.856 1.00 88.88 286 ILE A CA 1
ATOM 2212 C C . ILE A 1 286 ? 10.064 -12.693 -0.899 1.00 88.88 286 ILE A C 1
ATOM 2214 O O . ILE A 1 286 ? 10.523 -13.653 -1.522 1.00 88.88 286 ILE A O 1
ATOM 2218 N N . ASP A 1 287 ? 10.838 -11.815 -0.266 1.00 86.62 287 ASP A N 1
ATOM 2219 C CA . ASP A 1 287 ? 12.295 -11.943 -0.197 1.00 86.62 287 ASP A CA 1
ATOM 2220 C C . ASP A 1 287 ? 12.718 -13.190 0.601 1.00 86.62 287 ASP A C 1
ATOM 2222 O O . ASP A 1 287 ? 11.889 -13.851 1.239 1.00 86.62 287 ASP A O 1
ATOM 2226 N N . SER A 1 288 ? 14.010 -13.527 0.568 1.00 78.50 288 SER A N 1
ATOM 2227 C CA . SER A 1 288 ? 14.601 -14.611 1.357 1.00 78.50 288 SER A CA 1
ATOM 2228 C C . SER A 1 288 ? 14.534 -14.291 2.855 1.00 78.50 288 SER A C 1
ATOM 2230 O O . SER A 1 288 ? 15.508 -13.848 3.460 1.00 78.50 288 SER A O 1
ATOM 2232 N N . ALA A 1 289 ? 13.355 -14.452 3.449 1.00 70.62 289 ALA A N 1
ATOM 2233 C CA . ALA A 1 289 ? 13.135 -14.291 4.875 1.00 70.62 289 ALA A CA 1
ATOM 2234 C C . ALA A 1 289 ? 13.701 -15.517 5.619 1.00 70.62 289 ALA A C 1
ATOM 2236 O O . ALA A 1 289 ? 14.908 -15.702 5.731 1.00 70.62 289 ALA A O 1
ATOM 2237 N N . ILE A 1 290 ? 12.835 -16.401 6.117 1.00 65.62 290 ILE A N 1
ATOM 2238 C CA . ILE A 1 290 ? 13.243 -17.608 6.861 1.00 65.62 290 ILE A CA 1
ATOM 2239 C C . ILE A 1 290 ? 13.769 -18.701 5.915 1.00 65.62 290 ILE A C 1
ATOM 2241 O O . ILE A 1 290 ? 14.554 -19.567 6.303 1.00 65.62 290 ILE A O 1
ATOM 2245 N N . PHE A 1 291 ? 13.344 -18.663 4.656 1.00 63.56 291 PHE A N 1
ATOM 2246 C CA . PHE A 1 291 ? 13.716 -19.629 3.636 1.00 63.56 291 PHE A CA 1
ATOM 2247 C C . PHE A 1 291 ? 14.843 -19.033 2.785 1.00 63.56 291 PHE A C 1
ATOM 2249 O O . PHE A 1 291 ? 14.723 -17.914 2.301 1.00 63.56 291 PHE A O 1
ATOM 2256 N N . GLY A 1 292 ? 15.952 -19.759 2.617 1.00 75.75 292 GLY A N 1
ATOM 2257 C CA . GLY A 1 292 ? 17.224 -19.215 2.112 1.00 75.75 292 GLY A CA 1
ATOM 2258 C C . GLY A 1 292 ? 17.250 -18.646 0.683 1.00 75.75 292 GLY A C 1
ATOM 2259 O O . GLY A 1 292 ? 18.315 -18.230 0.241 1.00 75.75 292 GLY A O 1
ATOM 2260 N N . LEU A 1 293 ? 16.127 -18.635 -0.043 1.00 84.56 293 LEU A N 1
ATOM 2261 C CA . LEU A 1 293 ? 15.956 -17.986 -1.348 1.00 84.56 293 LEU A CA 1
ATOM 2262 C C . LEU A 1 293 ? 14.610 -17.237 -1.387 1.00 84.56 293 LEU A C 1
ATOM 2264 O O . LEU A 1 293 ? 13.698 -17.608 -0.645 1.00 84.56 293 LEU A O 1
ATOM 2268 N N . PRO A 1 294 ? 14.448 -16.218 -2.251 1.00 86.88 294 PRO A N 1
ATOM 2269 C CA . PRO A 1 294 ? 13.156 -15.573 -2.462 1.00 86.88 294 PRO A CA 1
ATOM 2270 C C . PRO A 1 294 ? 12.099 -16.549 -2.990 1.00 86.88 294 PRO A C 1
ATOM 2272 O O . PRO A 1 294 ? 12.411 -17.472 -3.748 1.00 86.88 294 PRO A O 1
ATOM 2275 N N . HIS A 1 295 ? 10.843 -16.324 -2.609 1.00 89.19 295 HIS A N 1
ATOM 2276 C CA . HIS A 1 295 ? 9.695 -17.095 -3.086 1.00 89.19 295 HIS A CA 1
ATOM 2277 C C . HIS A 1 295 ? 8.757 -16.177 -3.852 1.00 89.19 295 HIS A C 1
ATOM 2279 O O . HIS A 1 295 ? 8.579 -15.009 -3.515 1.00 89.19 295 HIS A O 1
ATOM 2285 N N . ALA A 1 296 ? 8.150 -16.705 -4.904 1.00 91.25 296 ALA A N 1
ATOM 2286 C CA . ALA A 1 296 ? 7.276 -15.917 -5.746 1.00 91.25 296 ALA A CA 1
ATOM 2287 C C . ALA A 1 296 ? 6.263 -16.820 -6.440 1.00 91.25 296 ALA A C 1
ATOM 2289 O O . ALA A 1 296 ? 6.547 -17.989 -6.716 1.00 91.25 296 ALA A O 1
ATOM 2290 N N . THR A 1 297 ? 5.094 -16.269 -6.742 1.00 90.94 297 THR A N 1
ATOM 2291 C CA . THR A 1 297 ? 4.066 -16.957 -7.526 1.00 90.94 297 THR A CA 1
ATOM 2292 C C . THR A 1 297 ? 3.998 -16.377 -8.928 1.00 90.94 297 THR A C 1
ATOM 2294 O O . THR A 1 297 ? 4.339 -15.218 -9.158 1.00 90.94 297 THR A O 1
ATOM 2297 N N . LEU A 1 298 ? 3.524 -17.184 -9.868 1.00 89.25 298 LEU A N 1
ATOM 2298 C CA . LEU A 1 298 ? 3.120 -16.769 -11.205 1.00 89.25 298 LEU A CA 1
ATOM 2299 C C . LEU A 1 298 ? 1.632 -17.091 -11.353 1.00 89.25 298 LEU A C 1
ATOM 2301 O O . LEU A 1 298 ? 1.178 -18.116 -10.850 1.00 89.25 298 LEU A O 1
ATOM 2305 N N . TYR A 1 299 ? 0.892 -16.226 -12.041 1.00 86.50 299 TYR A N 1
ATOM 2306 C CA . TYR A 1 299 ? -0.462 -16.530 -12.489 1.00 86.50 299 TYR A CA 1
ATOM 2307 C C . TYR A 1 299 ? -0.425 -16.999 -13.948 1.00 86.50 299 TYR A C 1
ATOM 2309 O O . TYR A 1 299 ? 0.152 -16.313 -14.793 1.00 86.50 299 TYR A O 1
ATOM 2317 N N . ASP A 1 300 ? -1.017 -18.163 -14.225 1.00 81.75 300 ASP A N 1
ATOM 2318 C CA . ASP A 1 300 ? -1.141 -18.736 -15.569 1.00 81.75 300 ASP A CA 1
ATOM 2319 C C . ASP A 1 300 ? -2.608 -18.730 -16.014 1.00 81.75 300 ASP A C 1
ATOM 2321 O O . ASP A 1 300 ? -3.394 -19.612 -15.661 1.00 81.75 300 ASP A O 1
ATOM 2325 N N . ALA A 1 301 ? -2.957 -17.734 -16.829 1.00 77.69 301 ALA A N 1
ATOM 2326 C CA . ALA A 1 301 ? -4.302 -17.564 -17.371 1.00 77.69 301 ALA A CA 1
ATOM 2327 C C . ALA A 1 301 ? -4.724 -18.670 -18.357 1.00 77.69 301 ALA A C 1
ATOM 2329 O O . ALA A 1 301 ? -5.899 -18.764 -18.689 1.00 77.69 301 ALA A O 1
ATOM 2330 N N . GLY A 1 302 ? -3.799 -19.494 -18.866 1.00 74.38 302 GLY A N 1
ATOM 2331 C CA . GLY A 1 302 ? -4.131 -20.596 -19.774 1.00 74.38 302 GLY A CA 1
ATOM 2332 C C . GLY A 1 302 ? -4.723 -21.823 -19.073 1.00 74.38 302 GLY A C 1
ATOM 2333 O O . GLY A 1 302 ? -5.178 -22.744 -19.753 1.00 74.38 302 GLY A O 1
ATOM 2334 N N . THR A 1 303 ? -4.687 -21.850 -17.737 1.00 67.38 303 THR A N 1
ATOM 2335 C CA . THR A 1 303 ? -5.104 -22.993 -16.905 1.00 67.38 303 THR A CA 1
ATOM 2336 C C . THR A 1 303 ? -6.288 -22.707 -15.980 1.00 67.38 303 THR A C 1
ATOM 2338 O O . THR A 1 303 ? -6.657 -23.591 -15.206 1.00 67.38 303 THR A O 1
ATOM 2341 N N . ASP A 1 304 ? -6.866 -21.507 -16.071 1.00 57.31 304 ASP A N 1
ATOM 2342 C CA . ASP A 1 304 ? -8.036 -21.057 -15.300 1.00 57.31 304 ASP A CA 1
ATOM 2343 C C . ASP A 1 304 ? -9.353 -21.322 -16.059 1.00 57.31 304 ASP A C 1
ATOM 2345 O O . ASP A 1 304 ? -9.379 -21.121 -17.299 1.00 57.31 304 ASP A O 1
#

Solvent-accessible surface area (backbone atoms only — not comparable to full-atom values): 17001 Å² total; per-residue (Å²): 135,77,85,55,94,88,46,84,75,85,56,89,68,70,85,58,60,96,93,52,81,68,94,62,96,77,70,78,79,71,71,94,45,71,39,76,43,64,64,83,65,28,40,36,40,32,37,46,63,26,44,41,28,37,36,55,63,80,44,97,54,30,94,81,51,76,66,41,71,43,55,66,43,47,47,22,20,52,38,60,48,62,44,79,92,68,42,25,44,35,35,32,20,16,36,79,44,72,70,38,64,91,43,49,34,40,40,24,33,41,26,18,15,60,80,32,68,50,45,47,72,63,51,101,86,57,55,16,37,74,49,72,65,91,66,59,80,33,53,38,31,68,47,77,46,83,84,32,35,38,40,25,11,58,31,14,31,30,39,42,30,83,70,42,83,95,53,37,60,46,78,45,79,67,43,69,80,56,10,37,53,20,57,41,21,50,47,65,56,98,62,31,38,41,36,41,28,90,84,48,41,37,37,37,64,98,50,73,40,79,50,82,59,95,58,45,66,73,48,63,78,38,45,23,75,88,48,22,72,53,21,25,34,34,52,40,75,93,77,26,32,41,36,42,21,30,24,36,59,95,36,90,50,49,47,29,34,43,35,36,34,67,72,82,33,42,99,92,50,61,46,72,48,76,45,73,50,89,88,68,35,35,56,43,61,43,48,53,68,96,47,98,55,65,48,70,44,66,80,64,79,91,78,110

Organism: NCBI:txid408172

Foldseek 3Di:
DDDDVPDDDPDVPDDDDPPDDD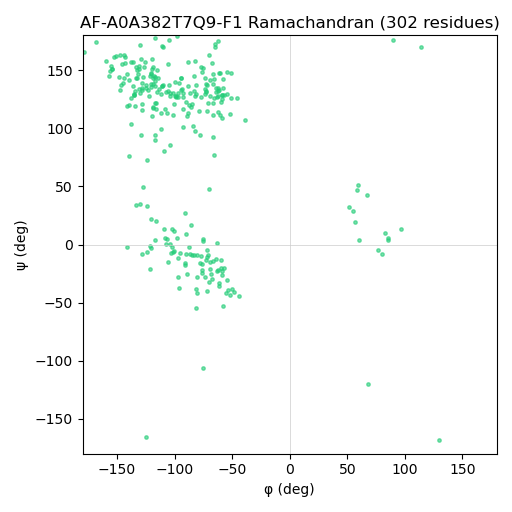PDPDDPPDPQDKDWDDQDQWIWIDGAQAFIWIQHPPDPPSVVDDIDGQAQAAGTAHEWDQDPPQGKIKTAQTAPDGPDSVRRQQQKMWIAFGVRNNHQDDDPPTLTDMDGDDDARHWAEWDDADAFIWTFHLFFIKTWHQDDPPNRIDIDTQTGRFGALAHAQWDYDPQKIWGAHLVAIWIDNVHTDGADDPCGCVDNVFFCSVLSHQWHWEDAVVQQKIKIFGHTNPDSFTQKIKMWRRVPDDSVRTDIDIDRDNVPHFSYWDYCDVNNGIDTDGDDPVVD

Mean predicted aligned error: 7.63 Å

Radius of gyration: 20.28 Å; Cα contacts (8 Å, |Δi|>4): 702; chains: 1; bounding box: 57×44×53 Å

Sequence (304 aa):
AAHSDGATVTNFSDYAAWGQAATTTDKVAEPGLWSLDNLGSTLIALIFNGAVFEWDADLSNAVDTRATIISGAPTASRDMLVSTPDRHLVLFGTETTIGDTTTQDDMFVRFSSQEDITDWTPTAINTAGTQRLAAGSRIMGAKLGRNAIYVWTDTSLFTMRFVGTPFTFAYEQVGTNCGLIGKNAAVEVDGAAYWMSDNGFFRFTGKLESMDCLVEDYVYDDLNTTSNQFIYCGINNLFGEVMWFYPTADSNVVNRCVIYSYLDSTPQRPIWFTNASSIFPRSTWIDSAIFGLPHATLYDAGTD